Protein AF-A0A8R1TVA7-F1 (afdb_monomer_lite)

pLDDT: mean 76.96, std 26.95, range [26.98, 98.69]

Secondary structure (DSSP, 8-state):
--HHHHHHHHHHHHHHHHHHHHHHHHHHHHHHHHHHHHHHHHHHHHHHHHHHHHHHHHHHHHHHHHHHHHHHHHHHHHHHHHHHHHHHHHHHHHHHHHHHHHHHHHHHHHHHHHHHHHHHHHHHHHHHHHHHHHHHHHHHHHHHHHHHHHHHHHHHHHHHHHHHHHHHHHHHHHHHHHHHHHHHHHHHHHHHHHHHTTS---------------------------------------------------------------TTSSHHHHTTS-HHHHHHHHHHHHHHHHHHHHHHHHHHHH-GGGGTTTTTT-------

Radius of gyration: 76.51 Å; chains: 1; bounding box: 199×84×205 Å

Foldseek 3Di:
DPPVVVVVVVVVVVVVVVVVVVVVVVVVVVVVVVVVVVVVVVVVVVVVVVVVVVVVVVVVVVVVVVVVVVVVVVVVVVVVVVVVVVVVVVVVVVVVVVVVVVVVVVVVVVVVVVVVVVVVVVVVVVVVVVVVVVVVVVVVVVVVVVVVVVVVVVVVVVVVVVVVVVVVVVVVVVVVVVVVVVVVVVVVVVVVCVVVVVPDDDDDDDDDDDDDDDDDDDDDDPPDDDPPDDDDDDDDDDDDDDDDDDDDDDDDDDDDDDDDDDPPCPVVVLVVDDPVVNVVVVVVVVVVVVVVVVVVVVVCVVCVPVVPVPPPPPDDPDDD

Sequence (320 aa):
MDWEMLVEQYRAEAERYKQETNEAKNELKDFVTFSQQIENELDKELNAANLTLSKREKEIAILTQERDRYKEEAQRFRAEQYSRDMKLNDELQELRVEKENLMNTVHRLEQKNDDLERELIRYLSGILVSVLFFRITCETLKDTEKRLNEELELRALLTTELDNKEDLKVRCQRLEDEVRDLKLDGMVKDTKLSNCLISNQSNGVSIIQDKRSSGSLIQMKSGRQNNGTLQPAKSVRNGLTSYENDVCAQDVNKKRLFTDANSKAIGSRVSALPPSLASSVSPVIVNLLETIQALEEKLLLIHPERRTNVENGFGTASRH

Structure (mmCIF, N/CA/C/O backbone):
data_AF-A0A8R1TVA7-F1
#
_entry.id   AF-A0A8R1TVA7-F1
#
loop_
_atom_site.group_PDB
_atom_site.id
_atom_site.type_symbol
_atom_site.label_atom_id
_atom_site.label_alt_id
_atom_site.label_comp_id
_atom_site.label_asym_id
_atom_site.label_entity_id
_atom_site.label_seq_id
_atom_site.pdbx_PDB_ins_code
_atom_site.Cartn_x
_atom_site.Cartn_y
_atom_site.Cartn_z
_atom_site.occupancy
_atom_site.B_iso_or_equiv
_atom_site.auth_seq_id
_atom_site.auth_comp_id
_atom_site.auth_asym_id
_atom_site.auth_atom_id
_atom_site.pdbx_PDB_model_num
ATOM 1 N N . MET A 1 1 ? 94.666 51.811 -83.994 1.00 55.69 1 MET A N 1
ATOM 2 C CA . MET A 1 1 ? 94.367 51.821 -82.549 1.00 55.69 1 MET A CA 1
ATOM 3 C C . MET A 1 1 ? 92.897 51.473 -82.381 1.00 55.69 1 MET A C 1
ATOM 5 O O . MET A 1 1 ? 92.133 51.758 -83.293 1.00 55.69 1 MET A O 1
ATOM 9 N N . ASP A 1 2 ? 92.569 50.814 -81.274 1.00 67.88 2 ASP A N 1
ATOM 10 C CA . ASP A 1 2 ? 91.236 50.445 -80.759 1.00 67.88 2 ASP A CA 1
ATOM 11 C C . ASP A 1 2 ? 90.529 49.154 -81.181 1.00 67.88 2 ASP A C 1
ATOM 13 O O . ASP A 1 2 ? 89.622 48.746 -80.462 1.00 67.88 2 ASP A O 1
ATOM 17 N N . TRP A 1 3 ? 90.958 48.409 -82.205 1.00 84.81 3 TRP A N 1
ATOM 18 C CA . TRP A 1 3 ? 90.297 47.119 -82.486 1.00 84.81 3 TRP A CA 1
ATOM 19 C C . TRP A 1 3 ? 90.518 46.067 -81.386 1.00 84.81 3 TRP A C 1
ATOM 21 O O . TRP A 1 3 ? 89.569 45.392 -81.004 1.00 84.81 3 TRP A O 1
ATOM 31 N N . GLU A 1 4 ? 91.731 45.944 -80.838 1.00 87.06 4 GLU A N 1
ATOM 32 C CA . GLU A 1 4 ? 92.029 44.965 -79.774 1.00 87.06 4 GLU A CA 1
ATOM 33 C C . GLU A 1 4 ? 91.312 45.295 -78.456 1.00 87.06 4 GLU A C 1
ATOM 35 O O . GLU A 1 4 ? 90.710 44.409 -77.854 1.00 87.06 4 GLU A O 1
ATOM 40 N N . MET A 1 5 ? 91.301 46.573 -78.051 1.00 89.38 5 MET A N 1
ATOM 41 C CA . MET A 1 5 ? 90.547 47.050 -76.882 1.00 89.38 5 MET A CA 1
ATOM 42 C C . MET A 1 5 ? 89.042 46.799 -77.040 1.00 89.38 5 MET A C 1
ATOM 44 O O . MET A 1 5 ? 88.404 46.314 -76.109 1.00 89.38 5 MET A O 1
ATOM 48 N N . LEU A 1 6 ? 88.480 47.075 -78.223 1.00 91.62 6 LEU A N 1
ATOM 49 C CA . LEU A 1 6 ? 87.064 46.842 -78.508 1.00 91.62 6 LEU A CA 1
ATOM 50 C C . LEU A 1 6 ? 86.712 45.345 -78.467 1.00 91.62 6 LEU A C 1
ATOM 52 O O . LEU A 1 6 ? 85.690 44.973 -77.897 1.00 91.62 6 LEU A O 1
ATOM 56 N N . VAL A 1 7 ? 87.562 44.477 -79.031 1.00 92.19 7 VAL A N 1
ATOM 57 C CA . VAL A 1 7 ? 87.375 43.015 -78.983 1.00 92.19 7 VAL A CA 1
ATOM 58 C C . VAL A 1 7 ? 87.418 42.500 -77.548 1.00 92.19 7 VAL A C 1
ATOM 60 O O . VAL A 1 7 ? 86.553 41.709 -77.170 1.00 92.19 7 VAL A O 1
ATOM 63 N N . GLU A 1 8 ? 88.383 42.945 -76.742 1.00 92.19 8 GLU A N 1
ATOM 64 C CA . GLU A 1 8 ? 88.490 42.496 -75.353 1.00 92.19 8 GLU A CA 1
ATOM 65 C C . GLU A 1 8 ? 87.331 43.031 -74.498 1.00 92.19 8 GLU A C 1
ATOM 67 O O . GLU A 1 8 ? 86.775 42.281 -73.700 1.00 92.19 8 GLU A O 1
ATOM 72 N N . GLN A 1 9 ? 86.874 44.270 -74.728 1.00 91.75 9 GLN A N 1
ATOM 73 C CA . GLN A 1 9 ? 85.671 44.808 -74.084 1.00 91.75 9 GLN A CA 1
ATOM 74 C C . GLN A 1 9 ? 84.420 43.997 -74.451 1.00 91.75 9 GLN A C 1
ATOM 76 O O . GLN A 1 9 ? 83.658 43.624 -73.561 1.00 91.75 9 GLN A O 1
ATOM 81 N N . TYR A 1 10 ? 84.209 43.678 -75.733 1.00 93.88 10 TYR A N 1
ATOM 82 C CA . TYR A 1 10 ? 83.080 42.838 -76.151 1.00 93.88 10 TYR A CA 1
ATOM 83 C C . TYR A 1 10 ? 83.163 41.423 -75.577 1.00 93.88 10 TYR A C 1
ATOM 85 O O . TYR A 1 10 ? 82.135 40.855 -75.211 1.00 93.88 10 TYR A O 1
ATOM 93 N N . ARG A 1 11 ? 84.367 40.850 -75.475 1.00 95.00 11 ARG A N 1
ATOM 94 C CA . ARG A 1 11 ? 84.575 39.543 -74.847 1.00 95.00 11 ARG A CA 1
ATOM 95 C C . ARG A 1 11 ? 84.249 39.588 -73.356 1.00 95.00 11 ARG A C 1
ATOM 97 O O . ARG A 1 11 ? 83.519 38.723 -72.886 1.00 95.00 11 ARG A O 1
ATOM 104 N N . ALA A 1 12 ? 84.752 40.587 -72.632 1.00 94.69 12 ALA A N 1
ATOM 105 C CA . ALA A 1 12 ? 84.470 40.767 -71.212 1.00 94.69 12 ALA A CA 1
ATOM 106 C C . ALA A 1 12 ? 82.969 40.972 -70.958 1.00 94.69 12 ALA A C 1
ATOM 108 O O . ALA A 1 12 ? 82.412 40.363 -70.050 1.00 94.69 12 ALA A O 1
ATOM 109 N N . GLU A 1 13 ? 82.298 41.765 -71.795 1.00 95.81 13 GLU A N 1
ATOM 110 C CA . GLU A 1 13 ? 80.853 41.988 -71.719 1.00 95.81 13 GLU A CA 1
ATOM 111 C C . GLU A 1 13 ? 80.061 40.697 -72.002 1.00 95.81 13 GLU A C 1
ATOM 113 O O . GLU A 1 13 ? 79.129 40.368 -71.269 1.00 95.81 13 GLU A O 1
ATOM 118 N N . ALA A 1 14 ? 80.449 39.923 -73.022 1.00 96.56 14 ALA A N 1
ATOM 119 C CA . ALA A 1 14 ? 79.827 38.634 -73.326 1.00 96.56 14 ALA A CA 1
ATOM 120 C C . ALA A 1 14 ? 80.014 37.619 -72.188 1.00 96.56 14 ALA A C 1
ATOM 122 O O . ALA A 1 14 ? 79.071 36.905 -71.837 1.00 96.56 14 ALA A O 1
ATOM 123 N N . GLU A 1 15 ? 81.204 37.573 -71.584 1.00 96.69 15 GLU A N 1
ATOM 124 C CA . GLU A 1 15 ? 81.471 36.692 -70.448 1.00 96.69 15 GLU A CA 1
ATOM 125 C C . GLU A 1 15 ? 80.709 37.156 -69.198 1.00 96.69 15 GLU A C 1
ATOM 127 O O . GLU A 1 15 ? 80.153 36.311 -68.499 1.00 96.69 15 GLU A O 1
ATOM 132 N N . ARG A 1 16 ? 80.565 38.475 -68.973 1.00 96.69 16 ARG A N 1
ATOM 133 C CA . ARG A 1 16 ? 79.703 39.026 -67.913 1.00 96.69 16 ARG A CA 1
ATOM 134 C C . ARG A 1 16 ? 78.251 38.598 -68.107 1.00 96.69 16 ARG A C 1
ATOM 136 O O . ARG A 1 16 ? 77.668 38.051 -67.180 1.00 96.69 16 ARG A O 1
ATOM 143 N N . TYR A 1 17 ? 77.675 38.781 -69.298 1.00 97.12 17 TYR A N 1
ATOM 144 C CA . TYR A 1 17 ? 76.293 38.361 -69.570 1.00 97.12 17 TYR A CA 1
ATOM 145 C C . TYR A 1 17 ? 76.103 36.854 -69.424 1.00 97.12 17 TYR A C 1
ATOM 147 O O . TYR A 1 17 ? 75.071 36.404 -68.931 1.00 97.12 17 TYR A O 1
ATOM 155 N N . LYS A 1 18 ? 77.086 36.053 -69.836 1.00 97.38 18 LYS A N 1
ATOM 156 C CA . LYS A 1 18 ? 77.060 34.601 -69.648 1.00 97.38 18 LYS A CA 1
ATOM 157 C C . LYS A 1 18 ? 77.121 34.230 -68.168 1.00 97.38 18 LYS A C 1
ATOM 159 O O . LYS A 1 18 ? 76.402 33.324 -67.752 1.00 97.38 18 LYS A O 1
ATOM 164 N N . GLN A 1 19 ? 77.958 34.910 -67.387 1.00 97.31 19 GLN A N 1
ATOM 165 C CA . GLN A 1 19 ? 78.039 34.717 -65.946 1.00 97.31 19 GLN A CA 1
ATOM 166 C C . GLN A 1 19 ? 76.720 35.100 -65.268 1.00 97.31 19 GLN A C 1
ATOM 168 O O . GLN A 1 19 ? 76.150 34.259 -64.586 1.00 97.31 19 GLN A O 1
ATOM 173 N N . GLU A 1 20 ? 76.181 36.284 -65.545 1.00 97.25 20 GLU A N 1
ATOM 174 C CA . GLU A 1 20 ? 74.895 36.756 -65.014 1.00 97.25 20 GLU A CA 1
ATOM 175 C C . GLU A 1 20 ? 73.739 35.823 -65.415 1.00 97.25 20 GLU A C 1
ATOM 177 O O . GLU A 1 20 ? 72.899 35.463 -64.596 1.00 97.25 20 GLU A O 1
ATOM 182 N N . THR A 1 21 ? 73.740 35.322 -66.656 1.00 97.50 21 THR A N 1
ATOM 183 C CA . THR A 1 21 ? 72.767 34.315 -67.116 1.00 97.50 21 THR A CA 1
ATOM 184 C C . THR A 1 21 ? 72.908 32.998 -66.348 1.00 97.50 21 THR A C 1
ATOM 186 O O . THR A 1 21 ? 71.906 32.358 -66.025 1.00 97.50 21 THR A O 1
ATOM 189 N N . ASN A 1 22 ? 74.137 32.561 -66.061 1.00 97.75 22 ASN A N 1
ATOM 190 C CA . ASN A 1 22 ? 74.384 31.348 -65.282 1.00 97.75 22 ASN A CA 1
ATOM 191 C C . ASN A 1 22 ? 73.986 31.523 -63.812 1.00 97.75 22 ASN A C 1
ATOM 193 O O . ASN A 1 22 ? 73.398 30.607 -63.243 1.00 97.75 22 ASN A O 1
ATOM 197 N N . GLU A 1 23 ? 74.276 32.677 -63.215 1.00 97.62 23 GLU A N 1
ATOM 198 C CA . GLU A 1 23 ? 73.873 33.040 -61.855 1.00 97.62 23 GLU A CA 1
ATOM 199 C C . GLU A 1 23 ? 72.345 33.066 -61.746 1.00 97.62 23 GLU A C 1
ATOM 201 O O . GLU A 1 23 ? 71.788 32.299 -60.964 1.00 97.62 23 GLU A O 1
ATOM 206 N N . ALA A 1 24 ? 71.654 33.787 -62.635 1.00 97.31 24 ALA A N 1
ATOM 207 C CA . ALA A 1 24 ? 70.192 33.814 -62.690 1.00 97.31 24 ALA A CA 1
ATOM 208 C C . ALA A 1 24 ? 69.577 32.416 -62.900 1.00 97.31 24 ALA A C 1
ATOM 210 O O . ALA A 1 24 ? 68.547 32.080 -62.314 1.00 97.31 24 ALA A O 1
ATOM 211 N N . LYS A 1 25 ? 70.210 31.560 -63.715 1.00 97.94 25 LYS A N 1
ATOM 212 C CA . LYS A 1 25 ? 69.769 30.170 -63.913 1.00 97.94 25 LYS A CA 1
ATOM 213 C C . LYS A 1 25 ? 69.935 29.323 -62.649 1.00 97.94 25 LYS A C 1
ATOM 215 O O . LYS A 1 25 ? 69.083 28.475 -62.380 1.00 97.94 25 LYS A O 1
ATOM 220 N N . ASN A 1 26 ? 71.025 29.511 -61.909 1.00 97.88 26 ASN A N 1
ATOM 221 C CA . ASN A 1 26 ? 71.265 28.801 -60.656 1.00 97.88 26 ASN A CA 1
ATOM 222 C C . ASN A 1 26 ? 70.292 29.267 -59.571 1.00 97.88 26 ASN A C 1
ATOM 224 O O . ASN A 1 26 ? 69.645 28.424 -58.961 1.00 97.88 26 ASN A O 1
ATOM 228 N N . GLU A 1 27 ? 70.098 30.577 -59.417 1.00 97.81 27 GLU A N 1
ATOM 229 C CA . GLU A 1 27 ? 69.106 31.137 -58.496 1.00 97.81 27 GLU A CA 1
ATOM 230 C C . GLU A 1 27 ? 67.700 30.623 -58.814 1.00 97.81 27 GLU A C 1
ATOM 232 O O . GLU A 1 27 ? 67.004 30.145 -57.923 1.00 97.81 27 GLU A O 1
ATOM 237 N N . LEU A 1 28 ? 67.292 30.625 -60.090 1.00 98.19 28 LEU A N 1
ATOM 238 C CA . LEU A 1 28 ? 66.005 30.061 -60.503 1.00 98.19 28 LEU A CA 1
ATOM 239 C C . LEU A 1 28 ? 65.885 28.581 -60.124 1.00 98.19 28 LEU A C 1
ATOM 241 O O . LEU A 1 28 ? 64.831 28.147 -59.663 1.00 98.19 28 LEU A O 1
ATOM 245 N N . LYS A 1 29 ? 66.947 27.795 -60.320 1.00 98.19 29 LYS A N 1
ATOM 246 C CA . LYS A 1 29 ? 66.953 26.382 -59.934 1.00 98.19 29 LYS A CA 1
ATOM 247 C C . LYS A 1 29 ? 66.776 26.233 -58.423 1.00 98.19 29 LYS A C 1
ATOM 249 O O . LYS A 1 29 ? 65.961 25.412 -58.005 1.00 98.19 29 LYS A O 1
ATOM 254 N N . ASP A 1 30 ? 67.481 27.032 -57.631 1.00 98.12 30 ASP A N 1
ATOM 255 C CA . ASP A 1 30 ? 67.378 27.014 -56.175 1.00 98.12 30 ASP A CA 1
ATOM 256 C C . ASP A 1 30 ? 65.965 27.419 -55.726 1.00 98.12 30 ASP A C 1
ATOM 258 O O . ASP A 1 30 ? 65.343 26.682 -54.958 1.00 98.12 30 ASP A O 1
ATOM 262 N N . PHE A 1 31 ? 65.392 28.487 -56.296 1.00 98.19 31 PHE A N 1
ATOM 263 C CA . PHE A 1 31 ? 64.004 28.898 -56.053 1.00 98.19 31 PHE A CA 1
ATOM 264 C C . PHE A 1 31 ? 62.996 27.797 -56.390 1.00 98.19 31 PHE A C 1
ATOM 266 O O . PHE A 1 31 ? 62.092 27.541 -55.597 1.00 98.19 31 PHE A O 1
ATOM 273 N N . VAL A 1 32 ? 63.155 27.108 -57.524 1.00 98.38 32 VAL A N 1
ATOM 274 C CA . VAL A 1 32 ? 62.286 25.979 -57.895 1.00 98.38 32 VAL A CA 1
ATOM 275 C C . VAL A 1 32 ? 62.418 24.843 -56.880 1.00 98.38 32 VAL A C 1
ATOM 277 O O . VAL A 1 32 ? 61.409 24.313 -56.421 1.00 98.38 32 VAL A O 1
ATOM 280 N N . THR A 1 33 ? 63.642 24.479 -56.482 1.00 98.06 33 THR A N 1
ATOM 281 C CA . THR A 1 33 ? 63.840 23.416 -55.483 1.00 98.06 33 THR A CA 1
ATOM 282 C C . THR A 1 33 ? 63.283 23.776 -54.111 1.00 98.06 33 THR A C 1
ATOM 284 O O . THR A 1 33 ? 62.686 22.921 -53.461 1.00 98.06 33 THR A O 1
ATOM 287 N N . PHE A 1 34 ? 63.428 25.029 -53.687 1.00 97.94 34 PHE A N 1
ATOM 288 C CA . PHE A 1 34 ? 62.891 25.514 -52.425 1.00 97.94 34 PHE A CA 1
ATOM 289 C C . PHE A 1 34 ? 61.358 25.580 -52.449 1.00 97.94 34 PHE A C 1
ATOM 291 O O . PHE A 1 34 ? 60.720 25.121 -51.505 1.00 97.94 34 PHE A O 1
ATOM 298 N N . SER A 1 35 ? 60.758 26.046 -53.553 1.00 98.31 35 SER A N 1
ATOM 299 C CA . SER A 1 35 ? 59.298 26.012 -53.753 1.00 98.31 35 SER A CA 1
ATOM 300 C C . SER A 1 35 ? 58.772 24.585 -53.642 1.00 98.31 35 SER A C 1
ATOM 302 O O . SER A 1 35 ? 57.865 24.323 -52.860 1.00 98.31 35 SER A O 1
ATOM 304 N N . GLN A 1 36 ? 59.414 23.635 -54.330 1.00 98.25 36 GLN A N 1
ATOM 305 C CA . GLN A 1 36 ? 59.038 22.223 -54.269 1.00 98.25 36 GLN A CA 1
ATOM 306 C C . GLN A 1 36 ? 59.165 21.646 -52.849 1.00 98.25 36 GLN A C 1
ATOM 308 O O . GLN A 1 36 ? 58.359 20.807 -52.450 1.00 98.25 36 GLN A O 1
ATOM 313 N N . GLN A 1 37 ? 60.180 22.052 -52.077 1.00 98.38 37 GLN A N 1
ATOM 314 C CA . GLN A 1 37 ? 60.333 21.630 -50.680 1.00 98.38 37 GLN A CA 1
ATOM 315 C C . GLN A 1 37 ? 59.189 22.154 -49.809 1.00 98.38 37 GLN A C 1
ATOM 317 O O . GLN A 1 37 ? 58.577 21.353 -49.104 1.00 98.38 37 GLN A O 1
ATOM 322 N N . ILE A 1 38 ? 58.859 23.444 -49.913 1.00 98.19 38 ILE A N 1
ATOM 323 C CA . ILE A 1 38 ? 57.740 24.047 -49.177 1.00 98.19 38 ILE A CA 1
ATOM 324 C C . ILE A 1 38 ? 56.415 23.398 -49.574 1.00 98.19 38 ILE A C 1
ATOM 326 O O . ILE A 1 38 ? 55.630 23.046 -48.703 1.00 98.19 38 ILE A O 1
ATOM 330 N N . GLU A 1 39 ? 56.161 23.195 -50.867 1.00 98.25 39 GLU A N 1
ATOM 331 C CA . GLU A 1 39 ? 54.954 22.511 -51.350 1.00 98.25 39 GLU A CA 1
ATOM 332 C C . GLU A 1 39 ? 54.832 21.111 -50.740 1.00 98.25 39 GLU A C 1
ATOM 334 O O . GLU A 1 39 ? 53.795 20.763 -50.183 1.00 98.25 39 GLU A O 1
ATOM 339 N N . ASN A 1 40 ? 55.923 20.340 -50.742 1.00 98.25 40 ASN A N 1
ATOM 340 C CA . ASN A 1 40 ? 55.948 19.014 -50.128 1.00 98.25 40 ASN A CA 1
ATOM 341 C C . ASN A 1 40 ? 55.722 19.058 -48.605 1.00 98.25 40 ASN A C 1
ATOM 343 O O . ASN A 1 40 ? 55.174 18.109 -48.039 1.00 98.25 40 ASN A O 1
ATOM 347 N N . GLU A 1 41 ? 56.196 20.096 -47.915 1.00 98.31 41 GLU A N 1
ATOM 348 C CA . GLU A 1 41 ? 55.963 20.301 -46.481 1.00 98.31 41 GLU A CA 1
ATOM 349 C C . GLU A 1 41 ? 54.503 20.663 -46.202 1.00 98.31 41 GLU A C 1
ATOM 351 O O . GLU A 1 41 ? 53.864 20.005 -45.379 1.00 98.31 41 GLU A O 1
ATOM 356 N N . LEU A 1 42 ? 53.942 21.610 -46.956 1.00 98.44 42 LEU A N 1
ATOM 357 C CA . LEU A 1 42 ? 52.535 21.995 -46.872 1.00 98.44 42 LEU A CA 1
ATOM 358 C C . LEU A 1 42 ? 51.606 20.814 -47.180 1.00 98.44 42 LEU A C 1
ATOM 360 O O . LEU A 1 42 ? 50.634 20.599 -46.458 1.00 98.44 42 LEU A O 1
ATOM 364 N N . ASP A 1 43 ? 51.925 19.992 -48.181 1.00 98.38 43 ASP A N 1
ATOM 365 C CA . ASP A 1 43 ? 51.164 18.780 -48.494 1.00 98.38 43 ASP A CA 1
ATOM 366 C C . ASP A 1 43 ? 51.217 17.758 -47.352 1.00 98.38 43 ASP A C 1
ATOM 368 O O . ASP A 1 43 ? 50.213 17.112 -47.035 1.00 98.38 43 ASP A O 1
ATOM 372 N N . LYS A 1 44 ? 52.371 17.593 -46.692 1.00 98.31 44 LYS A N 1
ATOM 373 C CA . LYS A 1 44 ? 52.484 16.718 -45.512 1.00 98.31 44 LYS A CA 1
ATOM 374 C C . LYS A 1 44 ? 51.638 17.239 -44.356 1.00 98.31 44 LYS A C 1
ATOM 376 O O . LYS A 1 44 ? 50.931 16.447 -43.730 1.00 98.31 44 LYS A O 1
ATOM 381 N N . GLU A 1 45 ? 51.691 18.539 -44.082 1.00 98.38 45 GLU A N 1
ATOM 382 C CA . GLU A 1 45 ? 50.897 19.177 -43.029 1.00 98.38 45 GLU A CA 1
ATOM 383 C C . GLU A 1 45 ? 49.397 19.068 -43.312 1.00 98.38 45 GLU A C 1
ATOM 385 O O . GLU A 1 45 ? 48.636 18.649 -42.437 1.00 98.38 45 GLU A O 1
ATOM 390 N N . LEU A 1 46 ? 48.973 19.340 -44.548 1.00 98.44 46 LEU A N 1
ATOM 391 C CA . LEU A 1 46 ? 47.584 19.210 -44.980 1.00 98.44 46 LEU A CA 1
ATOM 392 C C . LEU A 1 46 ? 47.085 17.768 -44.837 1.00 98.44 46 LEU A C 1
ATOM 394 O O . LEU A 1 46 ? 46.007 17.528 -44.291 1.00 98.44 46 LEU A O 1
ATOM 398 N N . ASN A 1 47 ? 47.878 16.785 -45.268 1.00 98.50 47 ASN A N 1
ATOM 399 C CA . ASN A 1 47 ? 47.534 15.371 -45.123 1.00 98.50 47 ASN A CA 1
ATOM 400 C C . ASN A 1 47 ? 47.454 14.940 -43.650 1.00 98.50 47 ASN A C 1
ATOM 402 O O . ASN A 1 47 ? 46.533 14.212 -43.266 1.00 98.50 47 ASN A O 1
ATOM 406 N N . ALA A 1 48 ? 48.376 15.408 -42.805 1.00 98.12 48 ALA A N 1
ATOM 407 C CA . ALA A 1 48 ? 48.351 15.142 -41.369 1.00 98.12 48 ALA A CA 1
ATOM 408 C C . ALA A 1 48 ? 47.123 15.773 -40.687 1.00 98.12 48 ALA A C 1
ATOM 410 O O . ALA A 1 48 ? 46.478 15.129 -39.847 1.00 98.12 48 ALA A O 1
ATOM 411 N N . ALA A 1 49 ? 46.759 16.998 -41.078 1.00 98.19 49 ALA A N 1
ATOM 412 C CA . ALA A 1 49 ? 45.564 17.688 -40.608 1.00 98.19 49 ALA A CA 1
ATOM 413 C C . ALA A 1 49 ? 44.285 16.954 -41.041 1.00 98.19 49 ALA A C 1
ATOM 415 O O . ALA A 1 49 ? 43.447 16.657 -40.191 1.00 98.19 49 ALA A O 1
ATOM 416 N N . ASN A 1 50 ? 44.173 16.558 -42.313 1.00 98.44 50 ASN A N 1
ATOM 417 C CA . ASN A 1 50 ? 43.035 15.793 -42.841 1.00 98.44 50 ASN A CA 1
ATOM 418 C C . ASN A 1 50 ? 42.873 14.435 -42.148 1.00 98.44 50 ASN A C 1
ATOM 420 O O . ASN A 1 50 ? 41.763 14.042 -41.783 1.00 98.44 50 ASN A O 1
ATOM 424 N N . LEU A 1 51 ? 43.977 13.721 -41.904 1.00 98.44 51 LEU A N 1
ATOM 425 C CA . LEU A 1 51 ? 43.945 12.459 -41.166 1.00 98.44 51 LEU A CA 1
ATOM 426 C C . LEU A 1 51 ? 43.463 12.665 -39.723 1.00 98.44 51 LEU A C 1
ATOM 428 O O . LEU A 1 51 ? 42.692 11.856 -39.204 1.00 98.44 51 LEU A O 1
ATOM 432 N N . THR A 1 52 ? 43.918 13.734 -39.069 1.00 98.44 52 THR A N 1
ATOM 433 C CA . THR A 1 52 ? 43.495 14.082 -37.706 1.00 98.44 52 THR A CA 1
ATOM 434 C C . THR A 1 52 ? 42.019 14.462 -37.669 1.00 98.44 52 THR A C 1
ATOM 436 O O . THR A 1 52 ? 41.289 13.951 -36.823 1.00 98.44 52 THR A O 1
ATOM 439 N N . LEU A 1 53 ? 41.563 15.282 -38.616 1.00 98.38 53 LEU A N 1
ATOM 440 C CA . LEU A 1 53 ? 40.165 15.675 -38.767 1.00 98.38 53 LEU A CA 1
ATOM 441 C C . LEU A 1 53 ? 39.276 14.439 -38.956 1.00 98.38 53 LEU A C 1
ATOM 443 O O . LEU A 1 53 ? 38.353 14.236 -38.172 1.00 98.38 53 LEU A O 1
ATOM 447 N N . SER A 1 54 ? 39.632 13.536 -39.875 1.00 98.50 54 SER A N 1
ATOM 448 C CA . SER A 1 54 ? 38.886 12.289 -40.100 1.00 98.50 54 SER A CA 1
ATOM 449 C C . SER A 1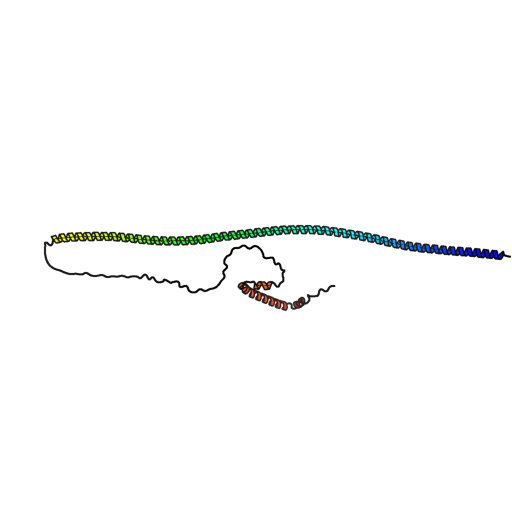 54 ? 38.817 11.396 -38.851 1.00 98.50 54 SER A C 1
ATOM 451 O O . SER A 1 54 ? 37.791 10.766 -38.582 1.00 98.50 54 SER A O 1
ATOM 453 N N . LYS A 1 55 ? 39.890 11.332 -38.047 1.00 98.56 55 LYS A N 1
ATOM 454 C CA . LYS A 1 55 ? 39.874 10.612 -36.760 1.00 98.56 55 LYS A CA 1
ATOM 455 C C . LYS A 1 55 ? 38.893 11.248 -35.772 1.00 98.56 55 LYS A C 1
ATOM 457 O O . LYS A 1 55 ? 38.128 10.520 -35.143 1.00 98.56 55 LYS A O 1
ATOM 462 N N . ARG A 1 56 ? 38.893 12.580 -35.655 1.00 98.38 56 ARG A N 1
ATOM 463 C CA . ARG A 1 56 ? 37.986 13.315 -34.758 1.00 98.38 56 ARG A CA 1
ATOM 464 C C . ARG A 1 56 ? 36.529 13.211 -35.191 1.00 98.38 56 ARG A C 1
ATOM 466 O O . ARG A 1 56 ? 35.673 13.027 -34.338 1.00 98.38 56 ARG A O 1
ATOM 473 N N . GLU A 1 57 ? 36.240 13.244 -36.486 1.00 98.69 57 GLU A N 1
ATOM 474 C CA . GLU A 1 57 ? 34.881 13.030 -37.001 1.00 98.69 57 GLU A CA 1
ATOM 475 C C . GLU A 1 57 ? 34.336 11.647 -36.627 1.00 98.69 57 GLU A C 1
ATOM 477 O O . GLU A 1 57 ? 33.197 11.532 -36.175 1.00 98.69 57 GLU A O 1
ATOM 482 N N . LYS A 1 58 ? 35.160 10.596 -36.746 1.00 98.62 58 LYS A N 1
ATOM 483 C CA . LYS A 1 58 ? 34.784 9.238 -36.317 1.00 98.62 58 LYS A CA 1
ATOM 484 C C . LYS A 1 58 ? 34.534 9.162 -34.813 1.00 98.62 58 LYS A C 1
ATOM 486 O O . LYS A 1 58 ? 33.555 8.555 -34.393 1.00 98.62 58 LYS A O 1
ATOM 491 N N . GLU A 1 59 ? 35.395 9.785 -34.012 1.00 98.62 59 GLU A N 1
ATOM 492 C CA . GLU A 1 59 ? 35.235 9.862 -32.556 1.00 98.62 59 GLU A CA 1
ATOM 493 C C . GLU A 1 59 ? 33.933 10.585 -32.174 1.00 98.62 59 GLU A C 1
ATOM 495 O O . GLU A 1 59 ? 33.149 10.065 -31.385 1.00 98.62 59 GLU A O 1
ATOM 500 N N . ILE A 1 60 ? 33.644 11.731 -32.799 1.00 98.56 60 ILE A N 1
ATOM 501 C CA . ILE A 1 60 ? 32.394 12.479 -32.600 1.00 98.56 60 ILE A CA 1
ATOM 502 C C . ILE A 1 60 ? 31.179 11.628 -32.981 1.00 98.56 60 ILE A C 1
ATOM 504 O O . ILE A 1 60 ? 30.186 11.631 -32.251 1.00 98.56 60 ILE A O 1
ATOM 508 N N . ALA A 1 61 ? 31.239 10.887 -34.090 1.00 98.62 61 ALA A N 1
ATOM 509 C CA . ALA A 1 61 ? 30.147 10.014 -34.513 1.00 98.62 61 ALA A CA 1
ATOM 510 C C . ALA A 1 61 ? 29.865 8.906 -33.482 1.00 98.62 61 ALA A C 1
ATOM 512 O O . ALA A 1 61 ? 28.707 8.693 -33.119 1.00 98.62 61 ALA A O 1
ATOM 513 N N . ILE A 1 62 ? 30.913 8.259 -32.957 1.00 98.69 62 ILE A N 1
ATOM 514 C CA . ILE A 1 62 ? 30.797 7.235 -31.905 1.00 98.69 62 ILE A CA 1
ATOM 515 C C . ILE A 1 62 ? 30.208 7.844 -30.629 1.00 98.69 62 ILE A C 1
ATOM 517 O O . ILE A 1 62 ? 29.212 7.343 -30.113 1.00 98.69 62 ILE A O 1
ATOM 521 N N . LEU A 1 63 ? 30.761 8.964 -30.155 1.00 98.69 63 LEU A N 1
ATOM 522 C CA . LEU A 1 63 ? 30.280 9.635 -28.943 1.00 98.69 63 LEU A CA 1
ATOM 523 C C . LEU A 1 63 ? 28.827 10.107 -29.079 1.00 98.69 63 LEU A C 1
ATOM 525 O O . LEU A 1 63 ? 28.056 10.039 -28.123 1.00 98.69 63 LEU A O 1
ATOM 529 N N . THR A 1 64 ? 28.427 10.556 -30.270 1.00 98.69 64 THR A N 1
ATOM 530 C CA . THR A 1 64 ? 27.039 10.948 -30.552 1.00 98.69 64 THR A CA 1
ATOM 531 C C . THR A 1 64 ? 26.106 9.743 -30.450 1.00 98.69 64 THR A C 1
ATOM 533 O O . THR A 1 64 ? 25.084 9.825 -29.767 1.00 98.69 64 THR A O 1
ATOM 536 N N . GLN A 1 65 ? 26.488 8.611 -31.050 1.00 98.62 65 GLN A N 1
ATOM 537 C CA . GLN A 1 65 ? 25.733 7.362 -30.964 1.00 98.62 65 GLN A CA 1
ATOM 538 C C . GLN A 1 65 ? 25.619 6.860 -29.517 1.00 98.62 65 GLN A C 1
ATOM 540 O O . GLN A 1 65 ? 24.534 6.474 -29.083 1.00 98.62 65 GLN A O 1
ATOM 545 N N . GLU A 1 66 ? 26.710 6.888 -28.750 1.00 98.69 66 GLU A N 1
ATOM 546 C CA . GLU A 1 66 ? 26.705 6.497 -27.337 1.00 98.69 66 GLU A CA 1
ATOM 547 C C . GLU A 1 66 ? 25.805 7.407 -26.499 1.00 98.69 66 GLU A C 1
ATOM 549 O O . GLU A 1 66 ? 25.001 6.919 -25.702 1.00 98.69 66 GLU A O 1
ATOM 554 N N . ARG A 1 67 ? 25.883 8.727 -26.712 1.00 98.69 67 ARG A N 1
ATOM 555 C CA . ARG A 1 67 ? 25.004 9.706 -26.062 1.00 98.69 67 ARG A CA 1
ATOM 556 C C . ARG A 1 67 ? 23.541 9.404 -26.354 1.00 98.69 67 ARG A C 1
ATOM 558 O O . ARG A 1 67 ? 22.730 9.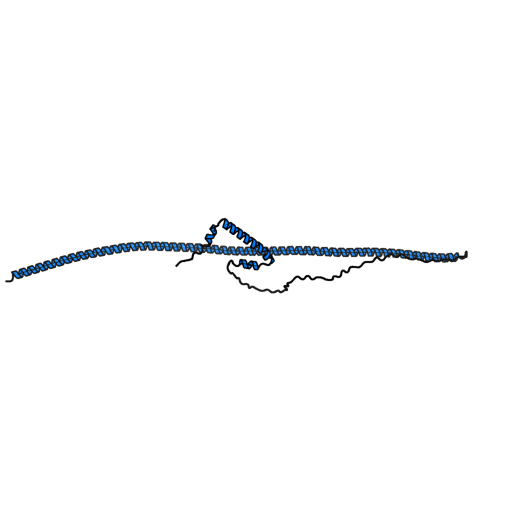432 -25.428 1.00 98.69 67 ARG A O 1
ATOM 565 N N . ASP A 1 68 ? 23.195 9.135 -27.610 1.00 98.69 68 ASP A N 1
ATOM 566 C CA . ASP A 1 68 ? 21.817 8.825 -27.999 1.00 98.69 68 ASP A CA 1
ATOM 567 C C . ASP A 1 68 ? 21.342 7.504 -27.385 1.00 98.69 68 ASP A C 1
ATOM 569 O O . ASP A 1 68 ? 20.263 7.470 -26.790 1.00 98.69 68 ASP A O 1
ATOM 573 N N . ARG A 1 69 ? 22.192 6.470 -27.366 1.00 98.50 69 ARG A N 1
ATOM 574 C CA . ARG A 1 69 ? 21.912 5.207 -26.668 1.00 98.50 69 ARG A CA 1
ATOM 575 C C . ARG A 1 69 ? 21.612 5.424 -25.181 1.00 98.50 69 ARG A C 1
ATOM 577 O O . ARG A 1 69 ? 20.583 4.962 -24.694 1.00 98.50 69 ARG A O 1
ATOM 584 N N . TYR A 1 70 ? 22.474 6.144 -24.458 1.00 98.62 70 TYR A N 1
ATOM 585 C CA . TYR A 1 70 ? 22.266 6.406 -23.027 1.00 98.62 70 TYR A CA 1
ATOM 586 C C . TYR A 1 70 ? 21.042 7.286 -22.765 1.00 98.62 70 TYR A C 1
ATOM 588 O O . TYR A 1 70 ? 20.349 7.113 -21.762 1.00 98.62 70 TYR A O 1
ATOM 596 N N . LYS A 1 71 ? 20.741 8.226 -23.666 1.00 98.56 71 LYS A N 1
ATOM 597 C CA . LYS A 1 71 ? 19.542 9.063 -23.575 1.00 98.56 71 LYS A CA 1
ATOM 598 C C . LYS A 1 71 ? 18.267 8.232 -23.727 1.00 98.56 71 LYS A C 1
ATOM 600 O O . LYS A 1 71 ? 17.334 8.431 -22.948 1.00 98.56 71 LYS A O 1
ATOM 605 N N . GLU A 1 72 ? 18.225 7.318 -24.694 1.00 98.50 72 GLU A N 1
ATOM 606 C CA . GLU A 1 72 ? 17.105 6.392 -24.891 1.00 98.50 72 GLU A CA 1
ATOM 607 C C . GLU A 1 72 ? 16.937 5.453 -23.695 1.00 98.50 72 GLU A C 1
ATOM 609 O O . GLU A 1 72 ? 15.829 5.298 -23.183 1.00 98.50 72 GLU A O 1
ATOM 614 N N . GLU A 1 73 ? 18.031 4.878 -23.201 1.00 98.62 73 GLU A N 1
ATOM 615 C CA . GLU A 1 73 ? 18.030 4.008 -22.025 1.00 98.62 73 GLU A CA 1
ATOM 616 C C . GLU A 1 73 ? 17.504 4.744 -20.781 1.00 98.62 73 GLU A C 1
ATOM 618 O O . GLU A 1 73 ? 16.586 4.267 -20.112 1.00 98.62 73 GLU A O 1
ATOM 623 N N . ALA A 1 74 ? 17.972 5.970 -20.528 1.00 98.56 74 ALA A N 1
ATOM 624 C CA . ALA A 1 74 ? 17.471 6.805 -19.437 1.00 98.56 74 ALA A CA 1
ATOM 625 C C . ALA A 1 74 ? 15.988 7.191 -19.601 1.00 98.56 74 ALA A C 1
ATOM 627 O O . ALA A 1 74 ? 15.275 7.387 -18.614 1.00 98.56 74 ALA A O 1
ATOM 628 N N . GLN A 1 75 ? 15.494 7.344 -20.832 1.00 98.56 75 GLN A N 1
ATOM 629 C CA . GLN A 1 75 ? 14.068 7.567 -21.088 1.00 98.56 75 GLN A CA 1
ATOM 630 C C . GLN A 1 75 ? 13.238 6.306 -20.828 1.00 98.56 75 GLN A C 1
ATOM 632 O O . GLN A 1 75 ? 12.204 6.410 -20.167 1.00 98.56 75 GLN A O 1
ATOM 637 N N . ARG A 1 76 ? 13.704 5.130 -21.269 1.00 98.56 76 ARG A N 1
ATOM 638 C CA . ARG A 1 76 ? 13.051 3.840 -20.992 1.00 98.56 76 ARG A CA 1
ATOM 639 C C . ARG A 1 76 ? 12.965 3.573 -19.496 1.00 98.56 76 ARG A C 1
ATOM 641 O O . ARG A 1 76 ? 11.864 3.371 -18.992 1.00 98.56 76 ARG A O 1
ATOM 648 N N . PHE A 1 77 ? 14.079 3.697 -18.772 1.00 98.69 77 PHE A N 1
ATOM 649 C CA . PHE A 1 77 ? 14.080 3.532 -17.319 1.00 98.69 77 PHE A CA 1
ATOM 650 C C . PHE A 1 77 ? 13.115 4.497 -16.635 1.00 98.69 77 PHE A C 1
ATOM 652 O O . PHE A 1 77 ? 12.346 4.070 -15.782 1.00 98.69 77 PHE A O 1
ATOM 659 N N . ARG A 1 78 ? 13.077 5.779 -17.025 1.00 98.62 78 ARG A N 1
ATOM 660 C CA . ARG A 1 78 ? 12.108 6.731 -16.453 1.00 98.62 78 ARG A CA 1
ATOM 661 C C . ARG A 1 78 ? 10.656 6.330 -16.707 1.00 98.62 78 ARG A C 1
ATOM 663 O O . ARG A 1 78 ? 9.846 6.445 -15.792 1.00 98.62 78 ARG A O 1
ATOM 670 N N . ALA A 1 79 ? 10.328 5.854 -17.906 1.00 98.62 79 ALA A N 1
ATOM 671 C CA . ALA A 1 79 ? 8.981 5.386 -18.221 1.00 98.62 79 ALA A CA 1
ATOM 672 C C . ALA A 1 79 ? 8.602 4.137 -17.405 1.00 98.62 79 ALA A C 1
ATOM 674 O O . ALA A 1 79 ? 7.496 4.057 -16.871 1.00 98.62 79 ALA A O 1
ATOM 675 N N . GLU A 1 80 ? 9.529 3.190 -17.249 1.00 98.69 80 GLU A N 1
ATOM 676 C CA . GLU A 1 80 ? 9.327 1.998 -16.422 1.00 98.69 80 GLU A CA 1
ATOM 677 C C . GLU A 1 80 ? 9.198 2.333 -14.933 1.00 98.69 80 GLU A C 1
ATOM 679 O O . GLU A 1 80 ? 8.323 1.781 -14.266 1.00 98.69 80 GLU A O 1
ATOM 684 N N . GLN A 1 81 ? 10.035 3.242 -14.414 1.00 98.56 81 GLN A N 1
ATOM 685 C CA . GLN A 1 81 ? 9.923 3.751 -13.045 1.00 98.56 81 GLN A CA 1
ATOM 686 C C . GLN A 1 81 ? 8.553 4.380 -12.826 1.00 98.56 81 GLN A C 1
ATOM 688 O O . GLN A 1 81 ? 7.849 3.963 -11.919 1.00 98.56 81 GLN A O 1
ATOM 693 N N . TYR A 1 82 ? 8.138 5.297 -13.703 1.00 98.62 82 TYR A N 1
ATOM 694 C CA . TYR A 1 82 ? 6.832 5.941 -13.605 1.00 98.62 82 TYR A CA 1
ATOM 695 C C . TYR A 1 82 ? 5.687 4.921 -13.639 1.00 98.62 82 TYR A C 1
ATOM 697 O O . TYR A 1 82 ? 4.769 4.998 -12.832 1.00 98.62 82 TYR A O 1
ATOM 705 N N . SER A 1 83 ? 5.752 3.918 -14.521 1.00 98.56 83 SER A N 1
ATOM 706 C CA . SER A 1 83 ? 4.749 2.847 -14.566 1.00 98.56 83 SER A CA 1
ATOM 707 C C . SER A 1 83 ? 4.705 2.028 -13.271 1.00 98.56 83 SER A C 1
ATOM 709 O O . SER A 1 83 ? 3.619 1.688 -12.804 1.00 98.56 83 SER A O 1
ATOM 711 N N . ARG A 1 84 ? 5.864 1.713 -12.679 1.00 98.62 84 ARG A N 1
ATOM 712 C CA . ARG A 1 84 ? 5.949 0.996 -11.399 1.00 98.62 84 ARG A CA 1
ATOM 713 C C . ARG A 1 84 ? 5.449 1.849 -10.233 1.00 98.62 84 ARG A C 1
ATOM 715 O O . ARG A 1 84 ? 4.697 1.336 -9.414 1.00 98.62 84 ARG A O 1
ATOM 722 N N . ASP A 1 85 ? 5.787 3.134 -10.207 1.00 98.62 85 ASP A N 1
ATOM 723 C CA . ASP A 1 85 ? 5.320 4.081 -9.193 1.00 98.62 85 ASP A CA 1
ATOM 724 C C . ASP A 1 85 ? 3.799 4.270 -9.263 1.00 98.62 85 ASP A C 1
ATOM 726 O O . ASP A 1 85 ? 3.142 4.302 -8.226 1.00 98.62 85 ASP A O 1
ATOM 730 N N . MET A 1 86 ? 3.221 4.332 -10.471 1.00 98.50 86 MET A N 1
ATOM 731 C CA . MET A 1 86 ? 1.766 4.380 -10.655 1.00 98.50 86 MET A CA 1
ATOM 732 C C . MET A 1 86 ? 1.089 3.120 -10.106 1.00 98.50 86 MET A C 1
ATOM 734 O O . MET A 1 86 ? 0.180 3.240 -9.293 1.00 98.50 86 MET A O 1
ATOM 738 N N . LYS A 1 87 ? 1.579 1.921 -10.458 1.00 98.56 87 LYS A N 1
ATOM 739 C CA . LYS A 1 87 ? 1.037 0.655 -9.926 1.00 98.56 87 LYS A CA 1
ATOM 740 C C . LYS A 1 87 ? 1.113 0.589 -8.402 1.00 98.56 87 LYS A C 1
ATOM 742 O O . LYS A 1 87 ? 0.133 0.247 -7.755 1.00 98.56 87 LYS A O 1
ATOM 747 N N . LEU A 1 88 ? 2.257 0.963 -7.828 1.00 98.56 88 LEU A N 1
ATOM 748 C CA . LEU A 1 88 ? 2.432 0.982 -6.378 1.00 98.56 88 LEU A CA 1
ATOM 749 C C . LEU A 1 88 ? 1.498 2.001 -5.709 1.00 98.56 88 LEU A C 1
ATOM 751 O O . LEU A 1 88 ? 0.972 1.744 -4.631 1.00 98.56 88 LEU A O 1
ATOM 755 N N . ASN A 1 89 ? 1.283 3.160 -6.331 1.00 98.50 89 ASN A N 1
ATOM 756 C CA . ASN A 1 89 ? 0.338 4.153 -5.834 1.00 98.50 89 ASN A CA 1
ATOM 757 C C . ASN A 1 89 ? -1.113 3.645 -5.882 1.00 98.50 89 ASN A C 1
ATOM 759 O O . ASN A 1 89 ? -1.860 3.892 -4.935 1.00 98.50 89 ASN A O 1
ATOM 763 N N . ASP A 1 90 ? -1.492 2.923 -6.936 1.00 98.56 90 ASP A N 1
ATOM 764 C CA . ASP A 1 90 ? -2.811 2.298 -7.056 1.00 98.56 90 ASP A CA 1
ATOM 765 C C . ASP A 1 90 ? -3.008 1.225 -5.969 1.00 98.56 90 ASP A C 1
ATOM 767 O O . ASP A 1 90 ? -3.979 1.294 -5.216 1.00 98.56 90 ASP A O 1
ATOM 771 N N . GLU A 1 91 ? -2.036 0.327 -5.773 1.00 98.56 91 GLU A N 1
ATOM 772 C CA . GLU A 1 91 ? -2.046 -0.674 -4.691 1.00 98.56 91 GLU A CA 1
ATOM 773 C C . GLU A 1 91 ? -2.125 -0.022 -3.297 1.00 98.56 91 GLU A C 1
ATOM 775 O O . GLU A 1 91 ? -2.892 -0.446 -2.430 1.00 98.56 91 GLU A O 1
ATOM 780 N N . LEU A 1 92 ? -1.369 1.059 -3.061 1.00 98.44 92 LEU A N 1
ATOM 781 C CA . LEU A 1 92 ? -1.448 1.825 -1.812 1.00 98.44 92 LEU A CA 1
ATOM 782 C C . LEU A 1 92 ? -2.836 2.435 -1.600 1.00 98.44 92 LEU A C 1
ATOM 784 O O . LEU A 1 92 ? -3.296 2.535 -0.459 1.00 98.44 92 LEU A O 1
ATOM 788 N N . GLN A 1 93 ? -3.494 2.877 -2.670 1.00 98.56 93 GLN A N 1
ATOM 789 C CA . GLN A 1 93 ? -4.840 3.424 -2.595 1.00 98.56 93 GLN A CA 1
ATOM 790 C C . GLN A 1 93 ? -5.873 2.328 -2.305 1.00 98.56 93 GLN A C 1
ATOM 792 O O . GLN A 1 93 ? -6.738 2.536 -1.452 1.00 98.56 93 GLN A O 1
ATOM 797 N N . GLU A 1 94 ? -5.751 1.158 -2.929 1.00 98.62 94 GLU A N 1
ATOM 798 C CA . GLU A 1 94 ? -6.581 -0.017 -2.643 1.00 98.62 94 GLU A CA 1
ATOM 799 C C . GLU A 1 94 ? -6.452 -0.452 -1.176 1.00 98.62 94 GLU A C 1
ATOM 801 O O . GLU A 1 94 ? -7.461 -0.580 -0.479 1.00 98.62 94 GLU A O 1
ATOM 806 N N . LEU A 1 95 ? -5.224 -0.555 -0.656 1.00 98.38 95 LEU A N 1
ATOM 807 C CA . LEU A 1 95 ? -4.972 -0.905 0.747 1.00 98.38 95 LEU A CA 1
ATOM 808 C C . LEU A 1 95 ? -5.547 0.122 1.733 1.00 98.38 95 LEU A C 1
ATOM 810 O O . LEU A 1 95 ? -6.000 -0.242 2.820 1.00 98.38 95 LEU A O 1
ATOM 814 N N . ARG A 1 96 ? -5.558 1.416 1.385 1.00 98.50 96 ARG A N 1
ATOM 815 C CA . ARG A 1 96 ? -6.214 2.448 2.211 1.00 98.50 96 ARG A CA 1
ATOM 816 C C . ARG A 1 96 ? -7.724 2.245 2.268 1.00 98.50 96 ARG A C 1
ATOM 818 O O . ARG A 1 96 ? -8.300 2.388 3.345 1.00 98.50 96 ARG A O 1
ATOM 825 N N . VAL A 1 97 ? -8.345 1.912 1.138 1.00 98.56 97 VAL A N 1
ATOM 826 C CA . VAL A 1 97 ? -9.784 1.622 1.067 1.00 98.56 97 VAL A CA 1
ATOM 827 C C . VAL A 1 97 ? -10.115 0.354 1.853 1.00 98.56 97 VAL A C 1
ATOM 829 O O . VAL A 1 97 ? -11.063 0.351 2.636 1.00 98.56 97 VAL A O 1
ATOM 832 N N . GLU A 1 98 ? -9.320 -0.707 1.716 1.00 98.56 98 GLU A N 1
ATOM 833 C CA . GLU A 1 98 ? -9.508 -1.941 2.483 1.00 98.56 98 GLU A CA 1
ATOM 834 C C . GLU A 1 98 ? -9.364 -1.702 3.990 1.00 98.56 98 GLU A C 1
ATOM 836 O O . GLU A 1 98 ? -10.214 -2.135 4.770 1.00 98.56 98 GLU A O 1
ATOM 841 N N . LYS A 1 99 ? -8.339 -0.951 4.408 1.00 98.56 99 LYS A N 1
ATOM 842 C CA . LYS A 1 99 ? -8.158 -0.558 5.808 1.00 98.56 99 LYS A CA 1
ATOM 843 C C . LYS A 1 99 ? -9.385 0.179 6.347 1.00 98.56 99 LYS A C 1
ATOM 845 O O . LYS A 1 99 ? -9.837 -0.134 7.445 1.00 98.56 99 LYS A O 1
ATOM 850 N N . GLU A 1 100 ? -9.916 1.140 5.596 1.00 98.56 100 GLU A N 1
ATOM 851 C CA . GLU A 1 100 ? -11.116 1.887 5.984 1.00 98.56 100 GLU A CA 1
ATOM 852 C C . GLU A 1 100 ? -12.333 0.958 6.112 1.00 98.56 100 GLU A C 1
ATOM 854 O O . GLU A 1 100 ? -13.063 1.008 7.101 1.00 98.56 100 GLU A O 1
ATOM 859 N N . ASN A 1 101 ? -12.519 0.034 5.167 1.00 98.62 101 ASN A N 1
ATOM 860 C CA . ASN A 1 101 ? -13.581 -0.968 5.243 1.00 98.62 101 ASN A CA 1
ATOM 861 C C . ASN A 1 101 ? -13.444 -1.842 6.496 1.00 98.62 101 ASN A C 1
ATOM 863 O O . ASN A 1 101 ? -14.423 -2.038 7.215 1.00 98.62 101 ASN A O 1
ATOM 867 N N . LEU A 1 102 ? -12.235 -2.326 6.796 1.00 98.56 102 LEU A N 1
ATOM 868 C CA . LEU A 1 102 ? -11.963 -3.119 7.993 1.00 98.56 102 LEU A CA 1
ATOM 869 C C . LEU A 1 102 ? -12.236 -2.322 9.271 1.00 98.56 102 LEU A C 1
ATOM 871 O O . LEU A 1 102 ? -12.921 -2.836 10.154 1.00 98.56 102 LEU A O 1
ATOM 875 N N . MET A 1 103 ? -11.796 -1.064 9.353 1.00 98.44 103 MET A N 1
ATOM 876 C CA . MET A 1 103 ? -12.105 -0.179 10.483 1.00 98.44 103 MET A CA 1
ATOM 877 C C . MET A 1 103 ? -13.617 -0.017 10.676 1.00 98.44 103 MET A C 1
ATOM 879 O O . MET A 1 103 ? -14.117 -0.186 11.787 1.00 98.44 103 MET A O 1
ATOM 883 N N . ASN A 1 104 ? -14.368 0.189 9.593 1.00 98.56 104 ASN A N 1
ATOM 884 C CA . ASN A 1 104 ? -15.828 0.244 9.642 1.00 98.56 104 ASN A CA 1
ATOM 885 C C . ASN A 1 104 ? -16.447 -1.084 10.106 1.00 98.56 104 ASN A C 1
ATOM 887 O O . ASN A 1 104 ? -17.404 -1.091 10.885 1.00 98.56 104 ASN A O 1
ATOM 891 N N . THR A 1 105 ? -15.902 -2.230 9.680 1.00 98.56 105 THR A N 1
ATOM 892 C CA . THR A 1 105 ? -16.382 -3.531 10.168 1.00 98.56 105 THR A CA 1
ATOM 893 C C . THR A 1 105 ? -16.102 -3.749 11.651 1.00 98.56 105 THR A C 1
ATOM 895 O O . THR A 1 105 ? -16.967 -4.300 12.332 1.00 98.56 105 THR A O 1
ATOM 898 N N . VAL A 1 106 ? -14.947 -3.296 12.151 1.00 98.56 106 VAL A N 1
ATOM 899 C CA . VAL A 1 106 ? -14.579 -3.352 13.571 1.00 98.56 106 VAL A CA 1
ATOM 900 C C . VAL A 1 106 ? -15.536 -2.492 14.380 1.00 98.56 106 VAL A C 1
ATOM 902 O O . VAL A 1 106 ? -16.189 -3.026 15.267 1.00 98.56 106 VAL A O 1
ATOM 905 N N . HIS A 1 107 ? -15.751 -1.231 13.998 1.00 98.50 107 HIS A N 1
ATOM 906 C CA . HIS A 1 107 ? -16.716 -0.360 14.675 1.00 98.50 107 HIS A CA 1
ATOM 907 C C . HIS A 1 107 ? -18.132 -0.941 14.692 1.00 98.50 107 HIS A C 1
ATOM 909 O O . HIS A 1 107 ? -18.814 -0.920 15.715 1.00 98.50 107 HIS A O 1
ATOM 915 N N . ARG A 1 108 ? -18.575 -1.550 13.586 1.00 98.56 108 ARG A N 1
ATOM 916 C CA . ARG A 1 108 ? -19.870 -2.242 13.533 1.00 98.56 108 ARG A CA 1
ATOM 917 C C . ARG A 1 108 ? -19.918 -3.463 14.460 1.00 98.56 108 ARG A C 1
ATOM 919 O O . ARG A 1 108 ? -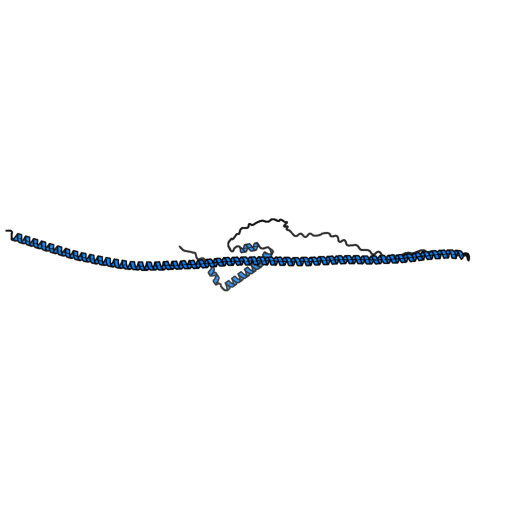20.993 -3.825 14.935 1.00 98.56 108 ARG A O 1
ATOM 926 N N . LEU A 1 109 ? -18.812 -4.184 14.631 1.00 98.62 109 LEU A N 1
ATOM 927 C CA . LEU A 1 109 ? -18.740 -5.333 15.538 1.00 98.62 109 LEU A CA 1
ATOM 928 C C . LEU A 1 109 ? -18.699 -4.887 17.000 1.00 98.62 109 LEU A C 1
ATOM 930 O O . LEU A 1 109 ? -19.414 -5.473 17.804 1.00 98.62 109 LEU A O 1
ATOM 934 N N . GLU A 1 110 ? -17.946 -3.835 17.312 1.00 98.50 110 GLU A N 1
ATOM 935 C CA . GLU A 1 110 ? -17.911 -3.191 18.629 1.00 98.50 110 GLU A CA 1
ATOM 936 C C . GLU A 1 110 ? -19.311 -2.724 19.034 1.00 98.50 110 GLU A C 1
ATOM 938 O O . GLU A 1 110 ? -19.808 -3.127 20.079 1.00 98.50 110 GLU A O 1
ATOM 943 N N . GLN A 1 111 ? -20.015 -2.002 18.156 1.00 98.56 111 GLN A N 1
ATOM 944 C CA . GLN A 1 111 ? -21.387 -1.562 18.422 1.00 98.56 111 GLN A CA 1
ATOM 945 C C . GLN A 1 111 ? -22.343 -2.736 18.679 1.00 98.56 111 GLN A C 1
ATOM 947 O O . GLN A 1 111 ? -23.149 -2.693 19.603 1.00 98.56 111 GLN A O 1
ATOM 952 N N . LYS A 1 112 ? -22.246 -3.816 17.891 1.00 98.38 112 LYS A N 1
ATOM 953 C CA . LYS A 1 112 ? -23.058 -5.020 18.126 1.00 98.38 112 LYS A CA 1
ATOM 954 C C . LYS A 1 112 ? -22.718 -5.697 19.451 1.00 98.38 112 LYS A C 1
ATOM 956 O O . LYS A 1 112 ? -23.612 -6.274 20.062 1.00 98.38 112 LYS A O 1
ATOM 961 N N . ASN A 1 113 ? -21.454 -5.670 19.867 1.00 98.44 113 ASN A N 1
ATOM 962 C CA . ASN A 1 113 ? -21.059 -6.203 21.163 1.00 98.44 113 ASN A CA 1
ATOM 963 C C . ASN A 1 113 ? -21.663 -5.365 22.297 1.00 98.44 113 ASN A C 1
ATOM 965 O O . ASN A 1 113 ? -22.299 -5.925 23.183 1.00 98.44 113 ASN A O 1
ATOM 969 N N . ASP A 1 114 ? -21.580 -4.037 22.204 1.00 98.69 114 ASP A N 1
ATOM 970 C CA . ASP A 1 114 ? -22.211 -3.125 23.163 1.00 98.69 114 ASP A CA 1
ATOM 971 C C . ASP A 1 114 ? -23.732 -3.347 23.249 1.00 98.69 114 ASP A C 1
ATOM 973 O O . ASP A 1 114 ? -24.305 -3.357 24.340 1.00 98.69 114 ASP A O 1
ATOM 977 N N . ASP A 1 115 ? -24.407 -3.546 22.112 1.00 98.50 115 ASP A N 1
ATOM 978 C CA . ASP A 1 115 ? -25.845 -3.833 22.067 1.00 98.50 115 ASP A CA 1
ATOM 979 C C . ASP A 1 115 ? -26.183 -5.169 22.753 1.00 98.50 115 ASP A C 1
ATOM 981 O O . ASP A 1 115 ? -27.143 -5.250 23.527 1.00 98.50 115 ASP A O 1
ATOM 985 N N . LEU A 1 116 ? -25.381 -6.213 22.512 1.00 98.19 116 LEU A N 1
ATOM 986 C CA . LEU A 1 116 ? -25.541 -7.520 23.156 1.00 98.19 116 LEU A CA 1
ATOM 987 C C . LEU A 1 116 ? -25.314 -7.442 24.670 1.00 98.19 116 LEU A C 1
ATOM 989 O O . LEU A 1 116 ? -26.085 -8.021 25.437 1.00 98.19 116 LEU A O 1
ATOM 993 N N . GLU A 1 117 ? -24.294 -6.709 25.112 1.00 98.44 117 GLU A N 1
ATOM 994 C CA . GLU A 1 117 ? -24.012 -6.492 26.532 1.00 98.44 117 GLU A CA 1
ATOM 995 C C . GLU A 1 117 ? -25.157 -5.735 27.221 1.00 98.44 117 GLU A C 1
ATOM 997 O O . GLU A 1 117 ? -25.605 -6.130 28.303 1.00 98.44 117 GLU A O 1
ATOM 1002 N N . ARG A 1 118 ? -25.703 -4.694 26.577 1.00 98.38 118 ARG A N 1
ATOM 1003 C CA . ARG A 1 118 ? -26.874 -3.957 27.086 1.00 98.38 118 ARG A CA 1
ATOM 1004 C C . ARG A 1 118 ? -28.102 -4.852 27.212 1.00 98.38 118 ARG A C 1
ATOM 1006 O O . ARG A 1 118 ? -28.791 -4.791 28.233 1.00 98.38 118 ARG A O 1
ATOM 1013 N N . GLU A 1 119 ? -28.375 -5.683 26.209 1.00 98.50 119 GLU A N 1
ATOM 1014 C CA . GLU A 1 119 ? -29.512 -6.606 26.238 1.00 98.50 119 GLU A CA 1
ATOM 1015 C C . GLU A 1 119 ? -29.356 -7.655 27.345 1.00 98.50 119 GLU A C 1
ATOM 1017 O O . GLU A 1 119 ? -30.304 -7.921 28.090 1.00 98.50 119 GLU A O 1
ATOM 1022 N N . LEU A 1 120 ? -28.145 -8.185 27.535 1.00 97.69 120 LEU A N 1
ATOM 1023 C CA . LEU A 1 120 ? -27.847 -9.107 28.628 1.00 97.69 120 LEU A CA 1
ATOM 1024 C C . LEU A 1 120 ? -28.076 -8.458 30.001 1.00 97.69 120 LEU A C 1
ATOM 1026 O O . LEU A 1 120 ? -28.713 -9.059 30.870 1.00 97.69 120 LEU A O 1
ATOM 1030 N N . ILE A 1 121 ? -27.602 -7.225 30.202 1.00 98.38 121 ILE A N 1
ATOM 1031 C CA . ILE A 1 121 ? -27.810 -6.480 31.453 1.00 98.38 121 ILE A CA 1
ATOM 1032 C C . ILE A 1 121 ? -29.306 -6.260 31.707 1.00 98.38 121 ILE A C 1
ATOM 1034 O O . ILE A 1 121 ? -29.779 -6.456 32.831 1.00 98.38 121 ILE A O 1
ATOM 1038 N N . ARG A 1 122 ? -30.074 -5.900 30.670 1.00 98.31 122 ARG A N 1
ATOM 1039 C CA . ARG A 1 122 ? -31.531 -5.725 30.760 1.00 98.31 122 ARG A CA 1
ATOM 1040 C C . ARG A 1 122 ? -32.221 -7.019 31.183 1.00 98.31 122 ARG A C 1
ATOM 1042 O O . ARG A 1 122 ? -33.062 -6.996 32.083 1.00 98.31 122 ARG A O 1
ATOM 1049 N N . TYR A 1 123 ? -31.846 -8.138 30.568 1.00 98.44 123 TYR A N 1
ATOM 1050 C CA . TYR A 1 123 ? -32.380 -9.456 30.894 1.00 98.44 123 TYR A CA 1
ATOM 1051 C C . TYR A 1 123 ? -32.084 -9.849 32.347 1.00 98.44 123 TYR A C 1
ATOM 1053 O O . TYR A 1 123 ? -32.998 -10.207 33.093 1.00 98.44 123 TYR A O 1
ATOM 1061 N N . LEU A 1 124 ? -30.828 -9.709 32.781 1.00 98.56 124 LEU A N 1
ATOM 1062 C CA . LEU A 1 124 ? -30.418 -10.046 34.144 1.00 98.56 124 LEU A CA 1
ATOM 1063 C C . LEU A 1 124 ? -31.124 -9.171 35.188 1.00 98.56 124 LEU A C 1
ATOM 1065 O O . LEU A 1 124 ? -31.615 -9.685 36.194 1.00 98.56 124 LEU A O 1
ATOM 1069 N N . SER A 1 125 ? -31.227 -7.865 34.933 1.00 98.06 125 SER A N 1
ATOM 1070 C CA . SER A 1 125 ? -31.971 -6.937 35.790 1.00 98.06 125 SER A CA 1
ATOM 1071 C C . SER A 1 125 ? -33.452 -7.322 35.887 1.00 98.06 125 SER A C 1
ATOM 1073 O O . SER A 1 125 ? -34.002 -7.395 36.987 1.00 98.06 125 SER A O 1
ATOM 1075 N N . GLY A 1 126 ? -34.085 -7.673 34.761 1.00 98.44 126 GLY A N 1
ATOM 1076 C CA . GLY A 1 126 ? -35.471 -8.145 34.731 1.00 98.44 126 GLY A CA 1
ATOM 1077 C C . GLY A 1 126 ? -35.696 -9.400 35.581 1.00 98.44 126 GLY A C 1
ATOM 1078 O O . GLY A 1 126 ? -36.656 -9.456 36.354 1.00 98.44 126 GLY A O 1
ATOM 1079 N N . ILE A 1 127 ? -34.784 -10.375 35.505 1.00 98.44 127 ILE A N 1
ATOM 1080 C CA . ILE A 1 127 ? -34.831 -11.573 36.357 1.00 98.44 127 ILE A CA 1
ATOM 1081 C C . ILE A 1 127 ? -34.708 -11.195 37.832 1.00 98.44 127 ILE A C 1
ATOM 1083 O O . ILE A 1 127 ? -35.518 -11.640 38.643 1.00 98.44 127 ILE A O 1
ATOM 1087 N N . LEU A 1 128 ? -33.716 -10.376 38.192 1.00 98.50 128 LEU A N 1
ATOM 1088 C CA . LEU A 1 128 ? -33.487 -9.976 39.582 1.00 98.50 128 LEU A CA 1
ATOM 1089 C C . LEU A 1 128 ? -34.717 -9.278 40.172 1.00 98.50 128 LEU A C 1
ATOM 1091 O O . LEU A 1 128 ? -35.142 -9.627 41.273 1.00 98.50 128 LEU A O 1
ATOM 1095 N N . VAL A 1 129 ? -35.331 -8.355 39.427 1.00 98.19 129 VAL A N 1
ATOM 1096 C CA . VAL A 1 129 ? -36.565 -7.675 39.847 1.00 98.19 129 VAL A CA 1
ATOM 1097 C C . VAL A 1 129 ? -37.710 -8.672 40.023 1.00 98.19 129 VAL A C 1
ATOM 1099 O O . VAL A 1 129 ? -38.401 -8.612 41.036 1.00 98.19 129 VAL A O 1
ATOM 1102 N N . SER A 1 130 ? -37.893 -9.619 39.096 1.00 98.44 130 SER A N 1
ATOM 1103 C CA . SER A 1 130 ? -38.940 -10.645 39.197 1.00 98.44 130 SER A CA 1
ATOM 1104 C C . SER A 1 130 ? -38.760 -11.543 40.425 1.00 98.44 130 SER A C 1
ATOM 1106 O O . SER A 1 130 ? -39.715 -11.772 41.166 1.00 98.44 130 SER A O 1
ATOM 1108 N N . VAL A 1 131 ? -37.531 -11.994 40.694 1.00 98.50 131 VAL A N 1
ATOM 1109 C CA . VAL A 1 131 ? -37.217 -12.829 41.863 1.00 98.50 131 VAL A CA 1
ATOM 1110 C C . VAL A 1 131 ? -37.433 -12.056 43.161 1.00 98.50 131 VAL A C 1
ATOM 1112 O O . VAL A 1 131 ? -38.033 -12.583 44.098 1.00 98.50 131 VAL A O 1
ATOM 1115 N N . LEU A 1 132 ? -36.971 -10.806 43.237 1.00 98.44 132 LEU A N 1
ATOM 1116 C CA . LEU A 1 132 ? -37.181 -9.958 44.412 1.00 98.44 132 LEU A CA 1
ATOM 1117 C C . LEU A 1 132 ? -38.667 -9.678 44.639 1.00 98.44 132 LEU A C 1
ATOM 1119 O O . LEU A 1 132 ? -39.143 -9.806 45.765 1.00 98.44 132 LEU A O 1
ATOM 1123 N N . PHE A 1 133 ? -39.406 -9.364 43.575 1.00 98.25 133 PHE A N 1
ATOM 1124 C CA . PHE A 1 133 ? -40.848 -9.161 43.636 1.00 98.25 133 PHE A CA 1
ATOM 1125 C C . PHE A 1 133 ? -41.563 -10.413 44.149 1.00 98.25 133 PHE A C 1
ATOM 1127 O O . PHE A 1 133 ? -42.316 -10.326 45.114 1.00 98.25 133 PHE A O 1
ATOM 1134 N N . PHE A 1 134 ? -41.253 -11.585 43.586 1.00 97.69 134 PHE A N 1
ATOM 1135 C CA . PHE A 1 134 ? -41.814 -12.859 44.032 1.00 97.69 134 PHE A CA 1
ATOM 1136 C C . PHE A 1 134 ? -41.556 -13.102 45.524 1.00 97.69 134 PHE A C 1
ATOM 1138 O O . PHE A 1 134 ? -42.478 -13.440 46.262 1.00 97.69 134 PHE A O 1
ATOM 1145 N N . ARG A 1 135 ? -40.325 -12.857 45.996 1.00 98.31 135 ARG A N 1
ATOM 1146 C CA . ARG A 1 135 ? -39.979 -12.992 47.420 1.00 98.31 135 ARG A CA 1
ATOM 1147 C C . ARG A 1 135 ? -40.815 -12.071 48.308 1.00 98.31 135 ARG A C 1
ATOM 1149 O O . ARG A 1 135 ? -41.317 -12.527 49.329 1.00 98.31 135 ARG A O 1
ATOM 1156 N N . ILE A 1 136 ? -40.980 -10.808 47.918 1.00 97.94 136 ILE A N 1
ATOM 1157 C CA . ILE A 1 136 ? -41.785 -9.832 48.668 1.00 97.94 136 ILE A CA 1
ATOM 1158 C C . ILE A 1 136 ? -43.258 -10.256 48.698 1.00 97.94 136 ILE A C 1
ATOM 1160 O O . ILE A 1 136 ? -43.889 -10.213 49.754 1.00 97.94 136 ILE A O 1
ATOM 1164 N N . THR A 1 137 ? -43.808 -10.692 47.562 1.00 97.00 137 THR A N 1
ATOM 1165 C CA . THR A 1 137 ? -45.196 -11.160 47.478 1.00 97.00 137 THR A CA 1
ATOM 1166 C C . THR A 1 137 ? -45.422 -12.385 48.356 1.00 97.00 137 THR A C 1
ATOM 1168 O O . THR A 1 137 ? -46.390 -12.405 49.108 1.00 97.00 137 THR A O 1
ATOM 1171 N N . CYS A 1 138 ? -44.529 -13.377 48.317 1.00 97.56 138 CYS A N 1
ATOM 1172 C CA . CYS A 1 138 ? -44.633 -14.559 49.170 1.00 97.56 138 CYS A CA 1
ATOM 1173 C C . CYS A 1 138 ? -44.582 -14.210 50.661 1.00 97.56 138 CYS A C 1
ATOM 1175 O O . CYS A 1 138 ? -45.398 -14.729 51.416 1.00 97.56 138 CYS A O 1
ATOM 1177 N N . GLU A 1 139 ? -43.676 -13.322 51.082 1.00 97.56 139 GLU A N 1
ATOM 1178 C CA . GLU A 1 139 ? -43.604 -12.892 52.485 1.00 97.56 139 GLU A CA 1
ATOM 1179 C C . GLU A 1 139 ? -44.886 -12.159 52.905 1.00 97.56 139 GLU A C 1
ATOM 1181 O O . GLU A 1 139 ? -45.477 -12.472 53.933 1.00 97.56 139 GLU A O 1
ATOM 1186 N N . THR A 1 140 ? -45.390 -11.261 52.052 1.00 96.25 140 THR A N 1
ATOM 1187 C CA . THR A 1 140 ? -46.639 -10.527 52.312 1.00 96.25 140 THR A CA 1
ATOM 1188 C C . THR A 1 140 ? -47.839 -11.473 52.416 1.00 96.25 140 THR A C 1
ATOM 1190 O O . THR A 1 140 ? -48.679 -11.304 53.294 1.00 96.25 140 THR A O 1
ATOM 1193 N N . LEU A 1 141 ? -47.930 -12.480 51.538 1.00 97.75 141 LEU A N 1
ATOM 1194 C CA . LEU A 1 141 ? -48.994 -13.489 51.577 1.00 97.75 141 LEU A CA 1
ATOM 1195 C C . LEU A 1 141 ? -48.916 -14.359 52.834 1.00 97.75 141 LEU A C 1
ATOM 1197 O O . LEU A 1 141 ? -49.941 -14.691 53.422 1.00 97.75 141 LEU A O 1
ATOM 1201 N N . LYS A 1 142 ? -47.706 -14.705 53.269 1.00 97.56 142 LYS A N 1
ATOM 1202 C CA . LYS A 1 142 ? -47.491 -15.469 54.497 1.00 97.56 142 LYS A CA 1
ATOM 1203 C C . LYS A 1 142 ? -47.900 -14.672 55.738 1.00 97.56 142 LYS A C 1
ATOM 1205 O O . LYS A 1 142 ? -48.523 -15.220 56.647 1.00 97.56 142 LYS A O 1
ATOM 1210 N N . ASP A 1 143 ? -47.600 -13.375 55.767 1.00 97.75 143 ASP A N 1
ATOM 1211 C CA . ASP A 1 143 ? -48.022 -12.486 56.852 1.00 97.75 143 ASP A CA 1
ATOM 1212 C C . ASP A 1 143 ? -49.549 -12.315 56.902 1.00 97.75 143 ASP A C 1
ATOM 1214 O O . ASP A 1 143 ? -50.140 -12.320 57.987 1.00 97.75 143 ASP A O 1
ATOM 1218 N N . THR A 1 144 ? -50.219 -12.199 55.749 1.00 96.38 144 THR A N 1
ATOM 1219 C CA . THR A 1 144 ? -51.689 -12.114 55.709 1.00 96.38 144 THR A CA 1
ATOM 1220 C C . THR A 1 144 ? -52.355 -13.430 56.098 1.00 96.38 144 THR A C 1
ATOM 1222 O O . THR A 1 144 ? -53.354 -13.399 56.817 1.00 96.38 144 THR A O 1
ATOM 1225 N N . GLU A 1 145 ? -51.796 -14.571 55.689 1.00 97.50 145 GLU A N 1
ATOM 1226 C CA . GLU A 1 145 ? -52.245 -15.903 56.109 1.00 97.50 145 GLU A CA 1
ATOM 1227 C C . GLU A 1 145 ? -52.136 -16.067 57.629 1.00 97.50 145 GLU A C 1
ATOM 1229 O O . GLU A 1 145 ? -53.107 -16.458 58.278 1.00 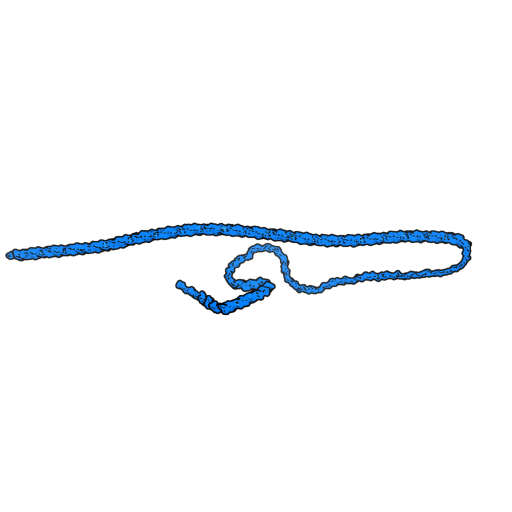97.50 145 GLU A O 1
ATOM 1234 N N . LYS A 1 146 ? -50.999 -15.679 58.221 1.00 97.69 146 LYS A N 1
ATOM 1235 C CA . LYS A 1 146 ? -50.806 -15.717 59.675 1.00 97.69 146 LYS A CA 1
ATOM 1236 C C . LYS A 1 146 ? -51.851 -14.875 60.410 1.00 97.69 146 LYS A C 1
ATOM 1238 O O . LYS A 1 146 ? -52.475 -15.361 61.349 1.00 97.69 146 LYS A O 1
ATOM 1243 N N . ARG A 1 147 ? -52.084 -13.637 59.963 1.00 96.94 147 ARG A N 1
ATOM 1244 C CA . ARG A 1 147 ? -53.095 -12.748 60.559 1.00 96.94 147 ARG A CA 1
ATOM 1245 C C . ARG A 1 147 ? -54.511 -13.316 60.435 1.00 96.94 147 ARG A C 1
ATOM 1247 O O . ARG A 1 147 ? -55.315 -13.169 61.352 1.00 96.94 147 ARG A O 1
ATOM 1254 N N . LEU A 1 148 ? -54.832 -13.939 59.301 1.00 97.75 148 LEU A N 1
ATOM 1255 C CA . LEU A 1 148 ? -56.123 -14.594 59.106 1.00 97.75 148 LEU A CA 1
ATOM 1256 C C . LEU A 1 148 ? -56.288 -15.785 60.056 1.00 97.75 148 LEU A C 1
ATOM 1258 O O . LEU A 1 148 ? -57.363 -15.952 60.626 1.00 97.75 148 LEU A O 1
ATOM 1262 N N . ASN A 1 149 ? -55.237 -16.583 60.246 1.00 97.25 149 ASN A N 1
ATOM 1263 C CA . ASN A 1 149 ? -55.260 -17.704 61.177 1.00 97.25 149 ASN A CA 1
ATOM 1264 C C . ASN A 1 149 ? -55.478 -17.234 62.623 1.00 97.25 149 ASN A C 1
ATOM 1266 O O . ASN A 1 149 ? -56.346 -17.767 63.304 1.00 97.25 149 ASN A O 1
ATOM 1270 N N . GLU A 1 150 ? -54.770 -16.189 63.061 1.00 97.38 150 GLU A N 1
ATOM 1271 C CA . GLU A 1 150 ? -54.975 -15.576 64.383 1.00 97.38 150 GLU A CA 1
ATOM 1272 C C . GLU A 1 150 ? -56.432 -15.108 64.575 1.00 97.38 150 GLU A C 1
ATOM 1274 O O . GLU A 1 150 ? -57.048 -15.368 65.605 1.00 97.38 150 GLU A O 1
ATOM 1279 N N . GLU A 1 151 ? -57.030 -14.470 63.566 1.00 97.44 151 GLU A N 1
ATOM 1280 C CA . GLU A 1 151 ? -58.435 -14.044 63.607 1.00 97.44 151 GLU A CA 1
ATOM 1281 C C . GLU A 1 151 ? -59.411 -15.234 63.643 1.00 97.44 151 GLU A C 1
ATOM 1283 O O . GLU A 1 151 ? -60.427 -15.183 64.338 1.00 97.44 151 GLU A O 1
ATOM 1288 N N . LEU A 1 152 ? -59.122 -16.320 62.920 1.00 96.81 152 LEU A N 1
ATOM 1289 C CA . LEU A 1 152 ? -59.921 -17.547 62.970 1.00 96.81 152 LEU A CA 1
ATOM 1290 C C . LEU A 1 152 ? -59.833 -18.227 64.340 1.00 96.81 152 LEU A C 1
ATOM 1292 O O . LEU A 1 152 ? -60.862 -18.660 64.856 1.00 96.81 152 LEU A O 1
ATOM 1296 N N . GLU A 1 153 ? -58.650 -18.271 64.951 1.00 96.81 153 GLU A N 1
ATOM 1297 C CA . GLU A 1 153 ? -58.456 -18.777 66.314 1.00 96.81 153 GLU A CA 1
ATOM 1298 C C . GLU A 1 153 ? -59.247 -17.946 67.330 1.00 96.81 153 GLU A C 1
ATOM 1300 O O . GLU A 1 153 ? -59.975 -18.501 68.156 1.00 96.81 153 GLU A O 1
ATOM 1305 N N . LEU A 1 154 ? -59.191 -16.614 67.229 1.00 96.50 154 LEU A N 1
ATOM 1306 C CA . LEU A 1 154 ? -59.976 -15.723 68.085 1.00 96.50 154 LEU A CA 1
ATOM 1307 C C . LEU A 1 154 ? -61.487 -15.919 67.901 1.00 96.50 154 LEU A C 1
ATOM 1309 O O . LEU A 1 154 ? -62.227 -15.944 68.886 1.00 96.50 154 LEU A O 1
ATOM 1313 N N . ARG A 1 155 ? -61.963 -16.099 66.663 1.00 95.50 155 ARG A N 1
ATOM 1314 C CA . ARG A 1 155 ? -63.381 -16.394 66.386 1.00 95.50 155 ARG A CA 1
ATOM 1315 C C . ARG A 1 155 ? -63.808 -17.753 66.921 1.00 95.50 155 ARG A C 1
ATOM 1317 O O . ARG A 1 155 ? -64.922 -17.868 67.431 1.00 95.50 155 ARG A O 1
ATOM 1324 N N . ALA A 1 156 ? -62.950 -18.764 66.820 1.00 96.56 156 ALA A N 1
ATOM 1325 C CA . ALA A 1 156 ? -63.215 -20.085 67.376 1.00 96.56 156 ALA A CA 1
ATOM 1326 C C . ALA A 1 156 ? -63.351 -20.013 68.903 1.00 96.56 156 ALA A C 1
ATOM 1328 O O . ALA A 1 156 ? -64.348 -20.490 69.442 1.00 96.56 156 ALA A O 1
ATOM 1329 N N . LEU A 1 157 ? -62.425 -19.327 69.586 1.00 96.12 157 LEU A N 1
ATOM 1330 C CA . LEU A 1 157 ? -62.511 -19.083 71.030 1.00 96.12 157 LEU A CA 1
ATOM 1331 C C . LEU A 1 157 ? -63.793 -18.331 71.398 1.00 96.12 157 LEU A C 1
ATOM 1333 O O . LEU A 1 157 ? -64.527 -18.757 72.285 1.00 96.12 157 LEU A O 1
ATOM 1337 N N . LEU A 1 158 ? -64.120 -17.254 70.681 1.00 96.19 158 LEU A N 1
ATOM 1338 C CA . LEU A 1 158 ? -65.350 -16.507 70.931 1.00 96.19 158 LEU A CA 1
ATOM 1339 C C . LEU A 1 158 ? -66.603 -17.371 70.740 1.00 96.19 158 LEU A C 1
ATOM 1341 O O . LEU A 1 158 ? -67.545 -17.244 71.514 1.00 96.19 158 LEU A O 1
ATOM 1345 N N . THR A 1 159 ? -66.611 -18.261 69.747 1.00 94.88 159 THR A N 1
ATOM 1346 C CA . THR A 1 159 ? -67.716 -19.207 69.535 1.00 94.88 159 THR A CA 1
ATOM 1347 C C . THR A 1 159 ? -67.858 -20.136 70.737 1.00 94.88 159 THR A C 1
ATOM 1349 O O . THR A 1 159 ? -68.946 -20.233 71.291 1.00 94.88 159 THR A O 1
ATOM 1352 N N . THR A 1 160 ? -66.755 -20.712 71.227 1.00 94.81 160 THR A N 1
ATOM 1353 C CA . THR A 1 160 ? -66.795 -21.557 72.433 1.00 94.81 160 THR A CA 1
ATOM 1354 C C . THR A 1 160 ? -67.240 -20.792 73.681 1.00 94.81 160 THR A C 1
ATOM 1356 O O . THR A 1 160 ? -67.961 -21.333 74.514 1.00 94.81 160 THR A O 1
ATOM 1359 N N . GLU A 1 161 ? -66.873 -19.515 73.809 1.00 95.38 161 GLU A N 1
ATOM 1360 C CA . GLU A 1 161 ? -67.338 -18.663 74.908 1.00 95.38 161 GLU A CA 1
ATOM 1361 C C . GLU A 1 161 ? -68.833 -18.335 74.798 1.00 95.38 161 GLU A C 1
ATOM 1363 O O . GLU A 1 161 ? -69.538 -18.282 75.808 1.00 95.38 161 GLU A O 1
ATOM 1368 N N . LEU A 1 162 ? -69.344 -18.131 73.580 1.00 95.38 162 LEU A N 1
ATOM 1369 C CA . LEU A 1 162 ? -70.775 -17.958 73.339 1.00 95.38 162 LEU A CA 1
ATOM 1370 C C . LEU A 1 162 ? -71.554 -19.236 73.664 1.00 95.38 162 LEU A C 1
ATOM 1372 O O . LEU A 1 162 ? -72.590 -19.142 74.324 1.00 95.38 162 LEU A O 1
ATOM 1376 N N . ASP A 1 163 ? -71.035 -20.401 73.278 1.00 96.06 163 ASP A N 1
ATOM 1377 C CA . ASP A 1 163 ? -71.632 -21.702 73.594 1.00 96.06 163 ASP A CA 1
ATOM 1378 C C . ASP A 1 163 ? -71.672 -21.928 75.115 1.00 96.06 163 ASP A C 1
ATOM 1380 O O . ASP A 1 163 ? -72.737 -22.178 75.681 1.00 96.06 163 ASP A O 1
ATOM 1384 N N . ASN A 1 164 ? -70.551 -21.705 75.815 1.00 95.44 164 ASN A N 1
ATOM 1385 C CA . ASN A 1 164 ? -70.476 -21.788 77.279 1.00 95.44 164 ASN A CA 1
ATOM 1386 C C . ASN A 1 164 ? -71.467 -20.836 77.974 1.00 95.44 164 ASN A C 1
ATOM 1388 O O . ASN A 1 164 ? -72.052 -21.165 79.012 1.00 95.44 164 ASN A O 1
ATOM 1392 N N . LYS A 1 165 ? -71.657 -19.631 77.421 1.00 95.56 165 LYS A N 1
ATOM 1393 C CA . LYS A 1 165 ? -72.616 -18.650 77.939 1.00 95.56 165 LYS A CA 1
ATOM 1394 C C . LYS A 1 165 ? -74.059 -19.121 77.767 1.00 95.56 165 LYS A C 1
ATOM 1396 O O . LYS A 1 165 ? -74.866 -18.905 78.674 1.00 95.56 165 LYS A O 1
ATOM 1401 N N . GLU A 1 166 ? -74.392 -19.738 76.637 1.00 96.12 166 GLU A N 1
ATOM 1402 C CA . GLU A 1 166 ? -75.726 -20.298 76.412 1.00 96.12 166 GLU A CA 1
ATOM 1403 C C . GLU A 1 166 ? -75.981 -21.500 77.331 1.00 96.12 166 GLU A C 1
ATOM 1405 O O . GLU A 1 166 ? -77.025 -21.558 77.982 1.00 96.12 166 GLU A O 1
ATOM 1410 N N . ASP A 1 167 ? -75.000 -22.386 77.508 1.00 95.69 167 ASP A N 1
ATOM 1411 C CA . ASP A 1 167 ? -75.085 -23.504 78.456 1.00 95.69 167 ASP A CA 1
ATOM 1412 C C . ASP A 1 167 ? -75.333 -23.024 79.893 1.00 95.69 167 ASP A C 1
ATOM 1414 O O . ASP A 1 167 ? -76.195 -23.551 80.610 1.00 95.69 167 ASP A O 1
ATOM 1418 N N . LEU A 1 168 ? -74.615 -21.982 80.327 1.00 95.12 168 LEU A N 1
ATOM 1419 C CA . LEU A 1 168 ? -74.812 -21.393 81.649 1.00 95.12 168 LEU A CA 1
ATOM 1420 C C . LEU A 1 168 ? -76.207 -20.778 81.785 1.00 95.12 168 LEU A C 1
ATOM 1422 O O . LEU A 1 168 ? -76.841 -20.933 82.826 1.00 95.12 168 LEU A O 1
ATOM 1426 N N . LYS A 1 169 ? -76.711 -20.123 80.738 1.00 95.44 169 LYS A N 1
ATOM 1427 C CA . LYS A 1 169 ? -78.063 -19.556 80.713 1.00 95.44 169 LYS A CA 1
ATOM 1428 C C . LYS A 1 169 ? -79.132 -20.644 80.830 1.00 95.44 169 LYS A C 1
ATOM 1430 O O . LYS A 1 169 ? -80.054 -20.490 81.628 1.00 95.44 169 LYS A O 1
ATOM 1435 N N . VAL A 1 170 ? -78.984 -21.765 80.120 1.00 95.75 170 VAL A N 1
ATOM 1436 C CA . VAL A 1 170 ? -79.868 -22.936 80.260 1.00 95.75 170 VAL A CA 1
ATOM 1437 C C . VAL A 1 170 ? -79.819 -23.484 81.687 1.00 95.75 170 VAL A C 1
ATOM 1439 O O . VAL A 1 170 ? -80.856 -23.797 82.273 1.00 95.75 170 VAL A O 1
ATOM 1442 N N . ARG A 1 171 ? -78.626 -23.584 82.282 1.00 94.94 171 ARG A N 1
ATOM 1443 C CA . ARG A 1 171 ? -78.467 -24.049 83.665 1.00 94.94 171 ARG A CA 1
ATOM 1444 C C . ARG A 1 171 ? -79.098 -23.095 84.680 1.00 94.94 171 ARG A C 1
ATOM 1446 O O . ARG A 1 171 ? -79.762 -23.564 85.601 1.00 94.94 171 ARG A O 1
ATOM 1453 N N . CYS A 1 172 ? -78.923 -21.786 84.504 1.00 93.31 172 CYS A N 1
ATOM 1454 C CA . CYS A 1 172 ? -79.582 -20.764 85.314 1.00 93.31 172 CYS A CA 1
ATOM 1455 C C . CYS A 1 172 ? -81.103 -20.888 85.215 1.00 93.31 172 CYS A C 1
ATOM 1457 O O . CYS A 1 172 ? -81.759 -20.926 86.248 1.00 93.31 172 CYS A O 1
ATOM 1459 N N . GLN A 1 173 ? -81.651 -21.057 84.007 1.00 95.06 173 GLN A N 1
ATOM 1460 C CA . GLN A 1 173 ? -83.091 -21.234 83.809 1.00 95.06 173 GLN A CA 1
ATOM 1461 C C . GLN A 1 173 ? -83.634 -22.447 84.575 1.00 95.06 173 GLN A C 1
ATOM 1463 O O . GLN A 1 173 ? -84.642 -22.339 85.265 1.00 95.06 173 GLN A O 1
ATOM 1468 N N . ARG A 1 174 ? -82.934 -23.587 84.519 1.00 94.38 174 ARG A N 1
ATOM 1469 C CA . ARG A 1 174 ? -83.321 -24.790 85.275 1.00 94.38 174 ARG A CA 1
ATOM 1470 C C . ARG A 1 174 ? -83.295 -24.565 86.785 1.00 94.38 174 ARG A C 1
ATOM 1472 O O . ARG A 1 174 ? -84.205 -25.004 87.474 1.00 94.38 174 ARG A O 1
ATOM 1479 N N . LEU A 1 175 ? -82.272 -23.883 87.300 1.00 93.00 175 LEU A N 1
ATOM 1480 C CA . LEU A 1 175 ? -82.190 -23.544 88.725 1.00 93.00 175 LEU A CA 1
ATOM 1481 C C . LEU A 1 175 ? -83.286 -22.556 89.134 1.00 93.00 175 LEU A C 1
ATOM 1483 O O . LEU A 1 175 ? -83.818 -22.654 90.233 1.00 93.00 175 LEU A O 1
ATOM 1487 N N . GLU A 1 176 ? -83.647 -21.611 88.268 1.00 93.12 176 GLU A N 1
ATOM 1488 C CA . GLU A 1 176 ? -84.776 -20.708 88.499 1.00 93.12 176 GLU A CA 1
ATOM 1489 C C . GLU A 1 176 ? -86.119 -21.445 88.510 1.00 93.12 176 GLU A C 1
ATOM 1491 O O . GLU A 1 176 ? -86.996 -21.087 89.299 1.00 93.12 176 GLU A O 1
ATOM 1496 N N . ASP A 1 177 ? -86.294 -22.450 87.648 1.00 95.00 177 ASP A N 1
ATOM 1497 C CA . ASP A 1 177 ? -87.453 -23.348 87.669 1.00 95.00 177 ASP A CA 1
ATOM 1498 C C . ASP A 1 177 ? -87.475 -24.159 88.974 1.00 95.00 177 ASP A C 1
ATOM 1500 O O . ASP A 1 177 ? -88.479 -24.150 89.674 1.00 95.00 177 ASP A O 1
ATOM 1504 N N . GLU A 1 178 ? -86.350 -24.749 89.385 1.00 91.38 178 GLU A N 1
ATOM 1505 C CA . GLU A 1 178 ? -86.235 -25.511 90.637 1.00 91.38 178 GLU A CA 1
ATOM 1506 C C . GLU A 1 178 ? -86.481 -24.634 91.876 1.00 91.38 178 GLU A C 1
ATOM 1508 O O . GLU A 1 178 ? -87.199 -25.024 92.792 1.00 91.38 178 GLU A O 1
ATOM 1513 N N . VAL A 1 179 ? -85.961 -23.403 91.901 1.00 89.50 179 VAL A N 1
ATOM 1514 C CA . VAL A 1 179 ? -86.257 -22.427 92.962 1.00 89.50 179 VAL A CA 1
ATOM 1515 C C . VAL A 1 179 ? -87.739 -22.049 92.962 1.00 89.50 179 VAL A C 1
ATOM 1517 O O . VAL A 1 179 ? -88.312 -21.846 94.037 1.00 89.50 179 VAL A O 1
ATOM 1520 N N . ARG A 1 180 ? -88.379 -21.941 91.790 1.00 90.38 180 ARG A N 1
ATOM 1521 C CA . ARG A 1 180 ? -89.828 -21.708 91.694 1.00 90.38 180 ARG A CA 1
ATOM 1522 C C . ARG A 1 180 ? -90.624 -22.899 92.213 1.00 90.38 180 ARG A C 1
ATOM 1524 O O . ARG A 1 180 ? -91.527 -22.691 93.022 1.00 90.38 180 ARG A O 1
ATOM 1531 N N . ASP A 1 181 ? -90.257 -24.109 91.820 1.00 91.31 181 ASP A N 1
ATOM 1532 C CA . ASP A 1 181 ? -90.908 -25.340 92.256 1.00 91.31 181 ASP A CA 1
ATOM 1533 C C . ASP A 1 181 ? -90.754 -25.530 93.763 1.00 91.31 181 ASP A C 1
ATOM 1535 O O . ASP A 1 181 ? -91.744 -25.741 94.449 1.00 91.31 181 ASP A O 1
ATOM 1539 N N . LEU A 1 182 ? -89.556 -25.337 94.320 1.00 86.25 182 LEU A N 1
ATOM 1540 C CA . LEU A 1 182 ? -89.318 -25.407 95.764 1.00 86.25 182 LEU A CA 1
ATOM 1541 C C . LEU A 1 182 ? -90.093 -24.339 96.542 1.00 86.25 182 LEU A C 1
ATOM 1543 O O . LEU A 1 182 ? -90.578 -24.619 97.639 1.00 86.25 182 LEU A O 1
ATOM 1547 N N . LYS A 1 183 ? -90.241 -23.121 96.000 1.00 84.12 183 LYS A N 1
ATOM 1548 C CA . LYS A 1 183 ? -91.103 -22.090 96.603 1.00 84.12 183 LYS A CA 1
ATOM 1549 C C . LYS A 1 183 ? -92.568 -22.516 96.602 1.00 84.12 183 LYS A C 1
ATOM 1551 O O . LYS A 1 183 ? -93.233 -22.346 97.621 1.00 84.12 183 LYS A O 1
ATOM 1556 N N . LEU A 1 184 ? -93.064 -23.083 95.501 1.00 83.81 184 LEU A N 1
ATOM 1557 C CA . LEU A 1 184 ? -94.418 -23.637 95.430 1.00 83.81 184 LEU A CA 1
ATOM 1558 C C . LEU A 1 184 ? -94.591 -24.799 96.414 1.00 83.81 184 LEU A C 1
ATOM 1560 O O . LEU A 1 184 ? -95.575 -24.834 97.146 1.00 83.81 184 LEU A O 1
ATOM 1564 N N . ASP A 1 185 ? -93.615 -25.697 96.500 1.00 80.00 185 ASP A N 1
ATOM 1565 C CA . ASP A 1 185 ? -93.608 -26.845 97.406 1.00 80.00 185 ASP A CA 1
ATOM 1566 C C . ASP A 1 185 ? -93.576 -26.401 98.878 1.00 80.00 185 ASP A C 1
ATOM 1568 O O . ASP A 1 185 ? -94.261 -26.977 99.723 1.00 80.00 185 ASP A O 1
ATOM 1572 N N . GLY A 1 186 ? -92.835 -25.329 99.180 1.00 75.00 186 GLY A N 1
ATOM 1573 C CA . GLY A 1 186 ? -92.834 -24.636 100.468 1.00 75.00 186 GLY A CA 1
ATOM 1574 C C . GLY A 1 186 ? -94.200 -24.044 100.803 1.00 75.00 186 GLY A C 1
ATOM 1575 O O . GLY A 1 186 ? -94.747 -24.355 101.851 1.00 75.00 186 GLY A O 1
ATOM 1576 N N . MET A 1 187 ? -94.822 -23.300 99.885 1.00 72.69 187 MET A N 1
ATOM 1577 C CA . MET A 1 187 ? -96.174 -22.756 100.082 1.00 72.69 187 MET A CA 1
ATOM 1578 C C . MET A 1 187 ? -97.240 -23.858 100.237 1.00 72.69 187 MET A C 1
ATOM 1580 O O . MET A 1 187 ? -98.174 -23.723 101.032 1.00 72.69 187 MET A O 1
ATOM 1584 N N . VAL A 1 188 ? -97.107 -24.978 99.518 1.00 71.56 188 VAL A N 1
ATOM 1585 C CA . VAL A 1 188 ? -97.976 -26.160 99.658 1.00 71.56 188 VAL A CA 1
ATOM 1586 C C . VAL A 1 188 ? -97.742 -26.864 100.998 1.00 71.56 188 VAL A C 1
ATOM 1588 O O . VAL A 1 188 ? -98.689 -27.340 101.623 1.00 71.56 188 VAL A O 1
ATOM 1591 N N . LYS A 1 189 ? -96.496 -26.935 101.476 1.00 70.62 189 LYS A N 1
ATOM 1592 C CA . LYS A 1 189 ? -96.174 -27.469 102.805 1.00 70.62 189 LYS A CA 1
ATOM 1593 C C . LYS A 1 189 ? -96.630 -26.538 103.909 1.00 70.62 189 LYS A C 1
ATOM 1595 O O . LYS A 1 189 ? -97.174 -27.048 104.868 1.00 70.62 189 LYS A O 1
ATOM 1600 N N . ASP A 1 190 ? -96.515 -25.226 103.771 1.00 67.12 190 ASP A N 1
ATOM 1601 C CA . ASP A 1 190 ? -97.012 -24.264 104.755 1.00 67.12 190 ASP A CA 1
ATOM 1602 C C . ASP A 1 190 ? -98.543 -24.291 104.824 1.00 67.12 190 ASP A C 1
ATOM 1604 O O . ASP A 1 190 ? -99.109 -24.243 105.911 1.00 67.12 190 ASP A O 1
ATOM 1608 N N . THR A 1 191 ? -99.235 -24.496 103.698 1.00 59.72 191 THR A N 1
ATOM 1609 C CA . THR A 1 191 ? -100.693 -24.727 103.689 1.00 59.72 191 THR A CA 1
ATOM 1610 C C . THR A 1 191 ? -101.081 -26.111 104.233 1.00 59.72 191 THR A C 1
ATOM 1612 O O . THR A 1 191 ? -102.066 -26.223 104.962 1.00 59.72 191 THR A O 1
ATOM 1615 N N . LYS A 1 192 ? -100.302 -27.175 103.979 1.00 59.03 192 LYS A N 1
ATOM 1616 C CA . LYS A 1 192 ? -100.523 -28.509 104.582 1.00 59.03 192 LYS A CA 1
ATOM 1617 C C . LYS A 1 192 ? -100.155 -28.575 106.063 1.00 59.03 192 LYS A C 1
ATOM 1619 O O . LYS A 1 192 ? -100.857 -29.237 106.814 1.00 59.03 192 LYS A O 1
ATOM 1624 N N . LEU A 1 193 ? -99.085 -27.915 106.492 1.00 57.97 193 LEU A N 1
ATOM 1625 C CA . LEU A 1 193 ? -98.668 -27.784 107.885 1.00 57.97 193 LEU A CA 1
ATOM 1626 C C . LEU A 1 193 ? -99.628 -26.861 108.618 1.00 57.97 193 LEU A C 1
ATOM 1628 O O . LEU A 1 193 ? -99.997 -27.196 109.728 1.00 57.97 193 LEU A O 1
ATOM 1632 N N . SER A 1 194 ? -100.148 -25.804 107.992 1.00 53.66 194 SER A N 1
ATOM 1633 C CA . SER A 1 194 ? -101.305 -25.069 108.517 1.00 53.66 194 SER A CA 1
ATOM 1634 C C . SER A 1 194 ? -102.523 -25.986 108.705 1.00 53.66 194 SER A C 1
ATOM 1636 O O . SER A 1 194 ? -103.273 -25.800 109.658 1.00 53.66 194 SER A O 1
ATOM 1638 N N . ASN A 1 195 ? -102.706 -27.006 107.856 1.00 49.75 195 ASN A N 1
ATOM 1639 C CA . ASN A 1 195 ? -103.770 -28.002 108.028 1.00 49.75 195 ASN A CA 1
ATOM 1640 C C . ASN A 1 195 ? -103.414 -29.124 109.032 1.00 49.75 195 ASN A C 1
ATOM 1642 O O . ASN A 1 195 ? -104.317 -29.689 109.643 1.00 49.75 195 ASN A O 1
ATOM 1646 N N . CYS A 1 196 ? -102.131 -29.447 109.245 1.00 47.59 196 CYS A N 1
ATOM 1647 C CA . CYS A 1 196 ? -101.685 -30.498 110.170 1.00 47.59 196 CYS A CA 1
ATOM 1648 C C . CYS A 1 196 ? -101.361 -29.975 111.580 1.00 47.59 196 CYS A C 1
ATOM 1650 O O . CYS A 1 196 ? -101.496 -30.723 112.541 1.00 47.59 196 CYS A O 1
ATOM 1652 N N . LEU A 1 197 ? -101.010 -28.697 111.747 1.00 47.53 197 LEU A N 1
ATOM 1653 C CA . LEU A 1 197 ? -100.761 -28.050 113.044 1.00 47.53 197 LEU A CA 1
ATOM 1654 C C . LEU A 1 197 ? -102.048 -27.724 113.817 1.00 47.53 197 LEU A C 1
ATOM 1656 O O . LEU A 1 197 ? -101.987 -27.120 114.885 1.00 47.53 197 LEU A O 1
ATOM 1660 N N . ILE A 1 198 ? -103.201 -28.219 113.358 1.00 39.97 198 ILE A N 1
ATOM 1661 C CA . ILE A 1 198 ? -104.353 -28.442 114.242 1.00 39.97 198 ILE A CA 1
ATOM 1662 C C . ILE A 1 198 ? -104.138 -29.692 115.126 1.00 39.97 198 ILE A C 1
ATOM 1664 O O . ILE A 1 198 ? -104.774 -29.822 116.167 1.00 39.97 198 ILE A O 1
ATOM 1668 N N . SER A 1 199 ? -103.191 -30.579 114.802 1.00 32.09 199 SER A N 1
ATOM 1669 C CA . SER A 1 199 ? -102.893 -31.771 115.596 1.00 32.09 199 SER A CA 1
ATOM 1670 C C . SER A 1 199 ? -101.455 -31.750 116.121 1.00 32.09 199 SER A C 1
ATOM 1672 O O . SER A 1 199 ? -100.508 -32.076 115.414 1.00 32.09 199 SER A O 1
ATOM 1674 N N . ASN A 1 200 ? -101.348 -31.460 117.417 1.00 30.98 200 ASN A N 1
ATOM 1675 C CA . ASN A 1 200 ? -100.211 -31.691 118.317 1.00 30.98 200 ASN A CA 1
ATOM 1676 C C . ASN A 1 200 ? -99.152 -30.584 118.418 1.00 30.98 200 ASN A C 1
ATOM 1678 O O . ASN A 1 200 ? -98.118 -30.555 117.756 1.00 30.98 200 ASN A O 1
ATOM 1682 N N . GLN A 1 201 ? -99.427 -29.716 119.391 1.00 28.30 201 GLN A N 1
ATOM 1683 C CA . GLN A 1 201 ? -98.501 -28.818 120.065 1.00 28.30 201 GLN A CA 1
ATOM 1684 C C . GLN A 1 201 ? -97.435 -29.607 120.848 1.00 28.30 201 GLN A C 1
ATOM 1686 O O . GLN A 1 201 ? -97.768 -30.486 121.642 1.00 28.30 201 GLN A O 1
ATOM 1691 N N . SER A 1 202 ? -96.166 -29.218 120.710 1.00 28.16 202 SER A N 1
ATOM 1692 C CA . SER A 1 202 ? -95.387 -28.541 121.768 1.00 28.16 202 SER A CA 1
ATOM 1693 C C . SER A 1 202 ? -93.885 -28.889 121.763 1.00 28.16 202 SER A C 1
ATOM 1695 O O . SER A 1 202 ? -93.487 -30.046 121.842 1.00 28.16 202 SER A O 1
ATOM 1697 N N . ASN A 1 203 ? -93.094 -27.807 121.787 1.00 27.39 203 ASN A N 1
ATOM 1698 C CA . ASN A 1 203 ? -91.785 -27.626 122.435 1.00 27.39 203 ASN A CA 1
ATOM 1699 C C . ASN A 1 203 ? -90.471 -27.882 121.667 1.00 27.39 203 ASN A C 1
ATOM 1701 O O . ASN A 1 203 ? -90.098 -29.011 121.378 1.00 27.39 203 ASN A O 1
ATOM 1705 N N . GLY A 1 204 ? -89.685 -26.796 121.560 1.00 28.98 204 GLY A N 1
ATOM 1706 C CA . GLY A 1 204 ? -88.212 -26.810 121.597 1.00 28.98 204 GLY A CA 1
ATOM 1707 C C . GLY A 1 204 ? -87.535 -26.498 120.257 1.00 28.98 204 GLY A C 1
ATOM 1708 O O . GLY A 1 204 ? -87.395 -27.388 119.438 1.00 28.98 204 GLY A O 1
ATOM 1709 N N . VAL A 1 205 ? -87.250 -25.240 119.898 1.00 27.48 205 VAL A N 1
ATOM 1710 C CA . VAL A 1 205 ? -86.104 -24.405 120.334 1.00 27.48 205 VAL A CA 1
ATOM 1711 C C . VAL A 1 205 ? -84.768 -24.819 119.687 1.00 27.48 205 VAL A C 1
ATOM 1713 O O . VAL A 1 205 ? -84.244 -25.891 119.961 1.00 27.48 205 VAL A O 1
ATOM 1716 N N . SER A 1 206 ? -84.200 -23.846 118.953 1.00 26.98 206 SER A N 1
ATOM 1717 C CA . SER A 1 206 ? -82.779 -23.449 118.917 1.00 26.98 206 SER A CA 1
ATOM 1718 C C . SER A 1 206 ? -81.861 -23.783 117.726 1.00 26.98 206 SER A C 1
ATOM 1720 O O . SER A 1 206 ? -81.640 -24.933 117.379 1.00 26.98 206 SER A O 1
ATOM 1722 N N . ILE A 1 207 ? -81.152 -22.707 117.330 1.00 29.06 207 ILE A N 1
ATOM 1723 C CA . ILE A 1 207 ? -79.697 -22.624 117.055 1.00 29.06 207 ILE A CA 1
ATOM 1724 C C . ILE A 1 207 ? -79.285 -22.899 115.596 1.00 29.06 207 ILE A C 1
ATOM 1726 O O . ILE A 1 207 ? -79.377 -24.013 115.110 1.00 29.06 207 ILE A O 1
ATOM 1730 N N . ILE A 1 208 ? -79.028 -21.844 114.805 1.00 28.72 208 ILE A N 1
ATOM 1731 C CA . ILE A 1 208 ? -77.782 -21.043 114.670 1.00 28.72 208 ILE A CA 1
ATOM 1732 C C . ILE A 1 208 ? -76.806 -21.667 113.658 1.00 28.72 208 ILE A C 1
ATOM 1734 O O . ILE A 1 208 ? -76.603 -22.871 113.612 1.00 28.72 208 ILE A O 1
ATOM 1738 N N . GLN A 1 209 ? -76.117 -20.746 112.984 1.00 29.53 209 GLN A N 1
ATOM 1739 C CA . GLN A 1 209 ? -74.847 -20.861 112.276 1.00 29.53 209 GLN A CA 1
ATOM 1740 C C . GLN A 1 209 ? -74.961 -21.145 110.777 1.00 29.53 209 GLN A C 1
ATOM 1742 O O . GLN A 1 209 ? -75.252 -22.252 110.357 1.00 29.53 209 GLN A O 1
ATOM 1747 N N . ASP A 1 210 ? -74.881 -20.135 109.907 1.00 27.03 210 ASP A N 1
ATOM 1748 C CA . ASP A 1 210 ? -73.818 -19.124 109.781 1.00 27.03 210 ASP A CA 1
ATOM 1749 C C . ASP A 1 210 ? -72.474 -19.773 109.443 1.00 27.03 210 ASP A C 1
ATOM 1751 O O . ASP A 1 210 ? -72.089 -20.796 110.006 1.00 27.03 210 ASP A O 1
ATOM 1755 N N . LYS A 1 211 ? -71.732 -19.045 108.611 1.00 29.09 211 LYS A N 1
ATOM 1756 C CA . LYS A 1 211 ? -70.282 -19.117 108.443 1.00 29.09 211 LYS A CA 1
ATOM 1757 C C . LYS A 1 211 ? -69.678 -20.182 107.523 1.00 29.09 211 LYS A C 1
ATOM 1759 O O . LYS A 1 211 ? -69.429 -21.320 107.895 1.00 29.09 211 LYS A O 1
ATOM 1764 N N . ARG A 1 212 ? -69.140 -19.613 106.442 1.00 27.19 212 ARG A N 1
ATOM 1765 C CA . ARG A 1 212 ? -67.700 -19.461 106.135 1.00 27.19 212 ARG A CA 1
ATOM 1766 C C . ARG A 1 212 ? -67.379 -20.066 104.780 1.00 27.19 212 ARG A C 1
ATOM 1768 O O . ARG A 1 212 ? -67.453 -21.264 104.583 1.00 27.19 212 ARG A O 1
ATOM 1775 N N . SER A 1 213 ? -67.190 -19.213 103.782 1.00 29.50 213 SER A N 1
ATOM 1776 C CA . SER A 1 213 ? -65.959 -18.443 103.563 1.00 29.50 213 SER A CA 1
ATOM 1777 C C . SER A 1 213 ? -64.817 -19.326 103.081 1.00 29.50 213 SER A C 1
ATOM 1779 O O . SER A 1 213 ? -64.466 -20.316 103.716 1.00 29.50 213 SER A O 1
ATOM 1781 N N . SER A 1 214 ? -64.094 -18.723 102.142 1.00 31.33 214 SER A N 1
ATOM 1782 C CA . SER A 1 214 ? -62.635 -18.765 101.993 1.00 31.33 214 SER A CA 1
ATOM 1783 C C . SER A 1 214 ? -62.107 -19.742 100.954 1.00 31.33 214 SER A C 1
ATOM 1785 O O . SER A 1 214 ? -62.377 -20.933 100.995 1.00 31.33 214 SER A O 1
ATOM 1787 N N . GLY A 1 215 ? -61.250 -19.202 100.089 1.00 29.62 215 GLY A N 1
ATOM 1788 C CA . GLY A 1 215 ? -60.439 -19.942 99.129 1.00 29.62 215 GLY A CA 1
ATOM 1789 C C . GLY A 1 215 ? -60.501 -19.264 97.766 1.00 29.62 215 GLY A C 1
ATOM 1790 O O . GLY A 1 215 ? -61.131 -19.779 96.860 1.00 29.62 215 GLY A O 1
ATOM 1791 N N . SER A 1 216 ? -60.072 -18.007 97.616 1.00 31.75 216 SER A N 1
ATOM 1792 C CA . SER A 1 216 ? -58.651 -17.647 97.499 1.00 31.75 216 SER A CA 1
ATOM 1793 C C . SER A 1 216 ? -57.916 -18.590 96.552 1.00 31.75 216 SER A C 1
ATOM 1795 O O . SER A 1 216 ? -57.499 -19.661 96.982 1.00 31.75 216 SER A O 1
ATOM 1797 N N . LEU A 1 217 ? -57.695 -18.170 95.303 1.00 31.45 217 LEU A N 1
ATOM 1798 C CA . LEU A 1 217 ? -56.474 -18.571 94.617 1.00 31.45 217 LEU A CA 1
ATOM 1799 C C . LEU A 1 217 ? -56.066 -17.585 93.509 1.00 31.45 217 LEU A C 1
ATOM 1801 O O . LEU A 1 217 ? -56.574 -17.597 92.398 1.00 31.45 217 LEU A O 1
ATOM 1805 N N . ILE A 1 218 ? -55.098 -16.752 93.886 1.00 39.28 218 ILE A N 1
ATOM 1806 C CA . ILE A 1 218 ? -53.869 -16.470 93.137 1.00 39.28 218 ILE A CA 1
ATOM 1807 C C . ILE A 1 218 ? -53.993 -15.718 91.800 1.00 39.28 218 ILE A C 1
ATOM 1809 O O . ILE A 1 218 ? -54.076 -16.254 90.701 1.00 39.28 218 ILE A O 1
ATOM 1813 N N . GLN A 1 219 ? -53.799 -14.413 91.960 1.00 33.84 219 GLN A N 1
ATOM 1814 C CA . GLN A 1 219 ? -52.927 -13.551 91.167 1.00 33.84 219 GLN A CA 1
ATOM 1815 C C . GLN A 1 219 ? -51.661 -14.259 90.628 1.00 33.84 219 GLN A C 1
ATOM 1817 O O . GLN A 1 219 ? -50.751 -14.565 91.391 1.00 33.84 219 GLN A O 1
ATOM 1822 N N . MET A 1 220 ? -51.536 -14.386 89.306 1.00 41.62 220 MET A N 1
ATOM 1823 C CA . MET A 1 220 ? -50.243 -14.485 88.608 1.00 41.62 220 MET A CA 1
ATOM 1824 C C . MET A 1 220 ? -50.207 -13.331 87.595 1.00 41.62 220 MET A C 1
ATOM 1826 O O . MET A 1 220 ? -50.795 -13.392 86.525 1.00 41.62 220 MET A O 1
ATOM 1830 N N . LYS A 1 221 ? -49.811 -12.129 88.019 1.00 36.22 221 LYS A N 1
ATOM 1831 C CA . LYS A 1 221 ? -48.444 -11.605 87.869 1.00 36.22 221 LYS A CA 1
ATOM 1832 C C . LYS A 1 221 ? -47.943 -11.671 86.418 1.00 36.22 221 LYS A C 1
ATOM 1834 O O . LYS A 1 221 ? -46.987 -12.370 86.106 1.00 36.22 221 LYS A O 1
ATOM 1839 N N . SER A 1 222 ? -48.567 -10.875 85.548 1.00 38.28 222 SER A N 1
ATOM 1840 C CA . SER A 1 222 ? -48.009 -10.534 84.237 1.00 38.28 222 SER A CA 1
ATOM 1841 C C . SER A 1 222 ? -46.813 -9.600 84.446 1.00 38.28 222 SER A C 1
ATOM 1843 O O . SER A 1 222 ? -46.956 -8.386 84.606 1.00 38.28 222 SER A O 1
ATOM 1845 N N . GLY A 1 223 ? -45.625 -10.198 84.539 1.00 31.97 223 GLY A N 1
ATOM 1846 C CA . GLY A 1 223 ? -44.343 -9.507 84.609 1.00 31.97 223 GLY A CA 1
ATOM 1847 C C . GLY A 1 223 ? -44.073 -8.756 83.310 1.00 31.97 223 GLY A C 1
ATOM 1848 O O . GLY A 1 223 ? -43.518 -9.299 82.365 1.00 31.97 223 GLY A O 1
ATOM 1849 N N . ARG A 1 224 ? -44.485 -7.490 83.274 1.00 33.38 224 ARG A N 1
ATOM 1850 C CA . ARG A 1 224 ? -44.169 -6.524 82.226 1.00 33.38 224 ARG A CA 1
ATOM 1851 C C . ARG A 1 224 ? -42.900 -5.782 82.631 1.00 33.38 224 ARG A C 1
ATOM 1853 O O . ARG A 1 224 ? -42.981 -4.711 83.220 1.00 33.38 224 ARG A O 1
ATOM 1860 N N . GLN A 1 225 ? -41.734 -6.353 82.355 1.00 37.50 225 GLN A N 1
ATOM 1861 C CA . GLN A 1 225 ? -40.473 -5.616 82.384 1.00 37.50 225 GLN A CA 1
ATOM 1862 C C . GLN A 1 225 ? -39.608 -6.092 81.225 1.00 37.50 225 GLN A C 1
ATOM 1864 O O . GLN A 1 225 ? -39.167 -7.234 81.200 1.00 37.50 225 GLN A O 1
ATOM 1869 N N . ASN A 1 226 ? -39.456 -5.229 80.222 1.00 38.00 226 ASN A N 1
ATOM 1870 C CA . ASN A 1 226 ? -38.160 -4.680 79.828 1.00 38.00 226 ASN A CA 1
ATOM 1871 C C . ASN A 1 226 ? -38.382 -3.728 78.649 1.00 38.00 226 ASN A C 1
ATOM 1873 O O . ASN A 1 226 ? -38.218 -4.076 77.484 1.00 38.00 226 ASN A O 1
ATOM 1877 N N . ASN A 1 227 ? -38.747 -2.490 78.990 1.00 33.59 227 ASN A N 1
ATOM 1878 C CA . ASN A 1 227 ? -38.447 -1.343 78.145 1.00 33.59 227 ASN A CA 1
ATOM 1879 C C . ASN A 1 227 ? -36.930 -1.130 78.212 1.00 33.59 227 ASN A C 1
ATOM 1881 O O . ASN A 1 227 ? -36.428 -0.413 79.075 1.00 33.59 227 ASN A O 1
ATOM 1885 N N . GLY A 1 228 ? -36.199 -1.799 77.323 1.00 34.00 228 GLY A N 1
ATOM 1886 C CA . GLY A 1 228 ? -34.826 -1.443 76.994 1.00 34.00 228 GLY A CA 1
ATOM 1887 C C . GLY A 1 228 ? -34.845 -0.181 76.146 1.00 34.00 228 GLY A C 1
ATOM 1888 O O . GLY A 1 228 ? -34.824 -0.247 74.922 1.00 34.00 228 GLY A O 1
ATOM 1889 N N . THR A 1 229 ? -34.957 0.964 76.81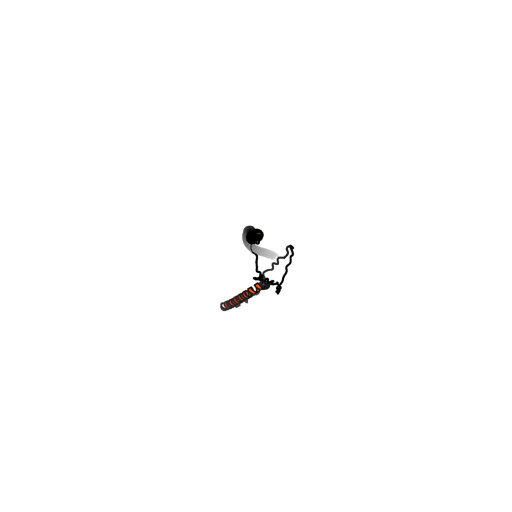4 1.00 32.41 229 THR A N 1
ATOM 1890 C CA . THR A 1 229 ? -34.752 2.289 76.239 1.00 32.41 229 THR A CA 1
ATOM 1891 C C . THR A 1 229 ? -33.408 2.324 75.520 1.00 32.41 229 THR A C 1
ATOM 1893 O O . THR A 1 229 ? -32.353 2.175 76.135 1.00 32.41 229 THR A O 1
ATOM 1896 N N . LEU A 1 230 ? -33.474 2.554 74.210 1.00 33.44 230 LEU A N 1
ATOM 1897 C CA . LEU A 1 230 ? -32.382 3.063 73.395 1.00 33.44 230 LEU A CA 1
ATOM 1898 C C . LEU A 1 230 ? -31.817 4.330 74.057 1.00 33.44 230 LEU A C 1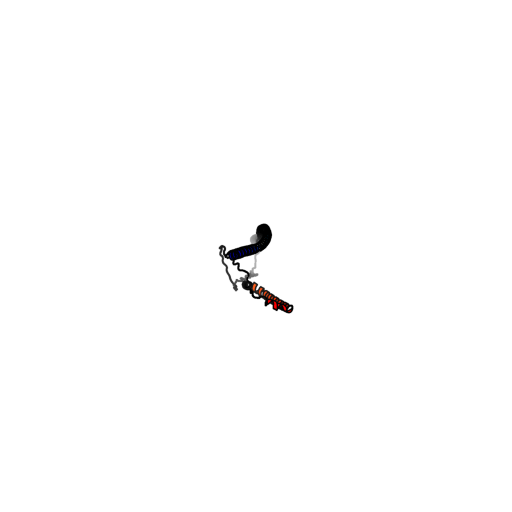
ATOM 1900 O O . LEU A 1 230 ? -32.441 5.387 74.034 1.00 33.44 230 LEU A O 1
ATOM 1904 N N . GLN A 1 231 ? -30.631 4.222 74.645 1.00 38.91 231 GLN A N 1
ATOM 1905 C CA . GLN A 1 231 ? -29.733 5.354 74.852 1.00 38.91 231 GLN A CA 1
ATOM 1906 C C . GLN A 1 231 ? -28.641 5.245 73.778 1.00 38.91 231 GLN A C 1
ATOM 1908 O O . GLN A 1 231 ? -27.992 4.200 73.681 1.00 38.91 231 GLN A O 1
ATOM 1913 N N . PRO A 1 232 ? -28.455 6.269 72.928 1.00 47.25 232 PRO A N 1
ATOM 1914 C CA . PRO A 1 232 ? -27.509 6.222 71.830 1.00 47.25 232 PRO A CA 1
ATOM 1915 C C . PRO A 1 232 ? -26.121 6.557 72.370 1.00 47.25 232 PRO A C 1
ATOM 1917 O O . PRO A 1 232 ? -25.906 7.617 72.954 1.00 47.25 232 PRO A O 1
ATOM 1920 N N . ALA A 1 233 ? -25.153 5.669 72.172 1.00 29.38 233 ALA A N 1
ATOM 1921 C CA . ALA A 1 233 ? -23.777 5.960 72.533 1.00 29.38 233 ALA A CA 1
ATOM 1922 C C . ALA A 1 233 ? -22.818 5.484 71.444 1.00 29.38 233 ALA A C 1
ATOM 1924 O O . ALA A 1 233 ? -22.806 4.316 71.069 1.00 29.38 233 ALA A O 1
ATOM 1925 N N . LYS A 1 234 ? -21.954 6.429 71.056 1.00 35.59 234 LYS A N 1
ATOM 1926 C CA . LYS A 1 234 ? -20.710 6.283 70.286 1.00 35.59 234 LYS A CA 1
ATOM 1927 C C . LYS A 1 234 ? -20.863 6.295 68.768 1.00 35.59 234 LYS A C 1
ATOM 1929 O O . LYS A 1 234 ? -20.638 5.326 68.058 1.00 35.59 234 LYS A O 1
ATOM 1934 N N . SER A 1 235 ? -21.105 7.519 68.303 1.00 30.78 235 SER A N 1
ATOM 1935 C CA . SER A 1 235 ? -20.365 8.115 67.189 1.00 30.78 235 SER A CA 1
ATOM 1936 C C . SER A 1 235 ? -18.904 7.638 67.173 1.00 30.78 235 SER A C 1
ATOM 1938 O O . SER A 1 235 ? -18.119 7.993 68.054 1.00 30.78 235 SER A O 1
ATOM 1940 N N . VAL A 1 236 ? -18.548 6.840 66.167 1.00 37.53 236 VAL A N 1
ATOM 1941 C CA . VAL A 1 236 ? -17.183 6.761 65.643 1.00 37.53 236 VAL A CA 1
ATOM 1942 C C . VAL A 1 236 ? -17.235 7.377 64.253 1.00 37.53 236 VAL A C 1
ATOM 1944 O O . VAL A 1 236 ? -17.671 6.776 63.276 1.00 37.53 236 VAL A O 1
ATOM 1947 N N . ARG A 1 237 ? -16.842 8.648 64.226 1.00 35.34 237 ARG A N 1
ATOM 1948 C CA . ARG A 1 237 ? -16.433 9.419 63.055 1.00 35.34 237 ARG A CA 1
ATOM 1949 C C . ARG A 1 237 ? -15.358 8.644 62.281 1.00 35.34 237 ARG A C 1
ATOM 1951 O O . ARG A 1 237 ? -14.392 8.222 62.897 1.00 35.34 237 ARG A O 1
ATOM 1958 N N . ASN A 1 238 ? -15.528 8.541 60.963 1.00 33.03 238 ASN A N 1
ATOM 1959 C CA . ASN A 1 238 ? -14.503 8.547 59.902 1.00 33.03 238 ASN A CA 1
ATOM 1960 C C . ASN A 1 238 ? -15.292 8.700 58.586 1.00 33.03 238 ASN A C 1
ATOM 1962 O O . ASN A 1 238 ? -15.958 7.767 58.165 1.00 33.03 238 ASN A O 1
ATOM 1966 N N . GLY A 1 239 ? -15.529 9.916 58.089 1.00 30.97 239 GLY A N 1
ATOM 1967 C CA . GLY A 1 239 ? -14.601 10.682 57.243 1.00 30.97 239 GLY A CA 1
ATOM 1968 C C . GLY A 1 239 ? -15.148 10.637 55.806 1.00 30.97 239 GLY A C 1
ATOM 1969 O O . GLY A 1 239 ? -15.128 9.576 55.202 1.00 30.97 239 GLY A O 1
ATOM 1970 N N . LEU A 1 240 ? -15.931 11.648 55.394 1.00 29.03 240 LEU A N 1
ATOM 1971 C CA . LEU A 1 240 ? -15.562 12.677 54.393 1.00 29.03 240 LEU A CA 1
ATOM 1972 C C . LEU A 1 240 ? -15.137 12.061 53.036 1.00 29.03 240 LEU A C 1
ATOM 1974 O O . LEU A 1 240 ? -14.184 11.303 52.995 1.00 29.03 240 LEU A O 1
ATOM 1978 N N . THR A 1 241 ? -15.750 12.358 51.887 1.00 34.00 241 THR A N 1
ATOM 1979 C CA . THR A 1 241 ? -16.149 13.683 51.389 1.00 34.00 241 THR A CA 1
ATOM 1980 C C . THR A 1 241 ? -17.363 13.626 50.460 1.00 34.00 241 THR A C 1
ATOM 1982 O O . THR A 1 241 ? -17.469 12.760 49.595 1.00 34.00 241 THR A O 1
ATOM 1985 N N . SER A 1 242 ? -18.221 14.628 50.641 1.00 28.80 242 SER A N 1
ATOM 1986 C CA . SER A 1 242 ? -19.265 15.099 49.732 1.00 28.80 242 SER A CA 1
ATOM 1987 C C . SER A 1 242 ? -18.784 15.251 48.283 1.00 28.80 242 SER A C 1
ATOM 1989 O O . SER A 1 242 ? -17.707 15.797 48.058 1.00 28.80 242 SER A O 1
ATOM 1991 N N . TYR A 1 243 ? -19.629 14.844 47.335 1.00 35.00 243 TYR A N 1
ATOM 1992 C CA . TYR A 1 243 ? -19.809 15.539 46.062 1.00 35.00 243 TYR A CA 1
ATOM 1993 C C . TYR A 1 243 ? -21.317 15.634 45.824 1.00 35.00 243 TYR A C 1
ATOM 1995 O O . TYR A 1 243 ? -21.952 14.695 45.345 1.00 35.00 243 TYR A O 1
ATOM 2003 N N . GLU A 1 244 ? -21.898 16.748 46.263 1.00 33.16 244 GLU A N 1
ATOM 2004 C CA . GLU A 1 244 ? -23.211 17.192 45.810 1.00 33.16 244 GLU A CA 1
ATOM 2005 C C . GLU A 1 244 ? -23.160 17.473 44.305 1.00 33.16 244 GLU A C 1
ATOM 2007 O O . GLU A 1 244 ? -22.242 18.124 43.810 1.00 33.16 244 GLU A O 1
ATOM 2012 N N . ASN A 1 245 ? -24.150 16.915 43.609 1.00 31.77 245 ASN A N 1
ATOM 2013 C CA . ASN A 1 245 ? -24.922 17.502 42.518 1.00 31.77 245 ASN A CA 1
ATOM 2014 C C . ASN A 1 245 ? -24.309 18.737 41.832 1.00 31.77 245 ASN A C 1
ATOM 2016 O O . ASN A 1 245 ? -24.291 19.810 42.421 1.00 31.77 245 ASN A O 1
ATOM 2020 N N . ASP A 1 246 ? -23.987 18.632 40.542 1.00 31.77 246 ASP A N 1
ATOM 2021 C CA . ASP A 1 246 ? -24.757 19.413 39.572 1.00 31.77 246 ASP A CA 1
ATOM 2022 C C . ASP A 1 246 ? -24.567 18.931 38.133 1.00 31.77 246 ASP A C 1
ATOM 2024 O O . ASP A 1 246 ? -23.489 18.540 37.684 1.00 31.77 246 ASP A O 1
ATOM 2028 N N . VAL A 1 247 ? -25.679 18.969 37.416 1.00 32.41 247 VAL A N 1
ATOM 2029 C CA . VAL A 1 247 ? -25.799 18.758 35.981 1.00 32.41 247 VAL A CA 1
ATOM 2030 C C . VAL A 1 247 ? -25.207 19.972 35.271 1.00 32.41 247 VAL A C 1
ATOM 2032 O O . VAL A 1 247 ? -25.744 21.061 35.420 1.00 32.41 247 VAL A O 1
ATOM 2035 N N . CYS A 1 248 ? -24.183 19.808 34.430 1.00 29.47 248 CYS A N 1
ATOM 2036 C CA . CYS A 1 248 ? -24.086 20.600 33.200 1.00 29.47 248 CYS A CA 1
ATOM 2037 C C . CYS A 1 248 ? -23.058 20.023 32.226 1.00 29.47 248 CYS A C 1
ATOM 2039 O O . CYS A 1 248 ? -21.909 19.756 32.575 1.00 29.47 248 CYS A O 1
ATOM 2041 N N . ALA A 1 249 ? -23.498 19.872 30.982 1.00 35.00 249 ALA A N 1
ATOM 2042 C CA . ALA A 1 249 ? -22.674 19.611 29.821 1.00 35.00 249 ALA A CA 1
ATOM 2043 C C . ALA A 1 249 ? -21.559 20.662 29.691 1.00 35.00 249 ALA A C 1
ATOM 2045 O O . ALA A 1 249 ? -21.833 21.861 29.712 1.00 35.00 249 ALA A O 1
ATOM 2046 N N . GLN A 1 250 ? -20.316 20.223 29.488 1.00 33.62 250 GLN A N 1
ATOM 2047 C CA . GLN A 1 250 ? -19.299 21.076 28.884 1.00 33.62 250 GLN A CA 1
ATOM 2048 C C . GLN A 1 250 ? -18.534 20.338 27.795 1.00 33.62 250 GLN A C 1
ATOM 2050 O O . GLN A 1 250 ? -17.854 19.335 28.010 1.00 33.62 250 GLN A O 1
ATOM 2055 N N . ASP A 1 251 ? -18.708 20.920 26.619 1.00 32.50 251 ASP A N 1
ATOM 2056 C CA . ASP A 1 251 ? -17.975 20.762 25.389 1.00 32.50 251 ASP A CA 1
ATOM 2057 C C . ASP A 1 251 ? -16.449 20.708 25.547 1.00 32.50 251 ASP A C 1
ATOM 2059 O O . ASP A 1 251 ? -15.821 21.428 26.324 1.00 32.50 251 ASP A O 1
ATOM 2063 N N . VAL A 1 252 ? -15.883 19.855 24.694 1.00 37.34 252 VAL A N 1
ATOM 2064 C CA . VAL A 1 252 ? -14.582 19.943 24.024 1.00 37.34 252 VAL A CA 1
ATOM 2065 C C . VAL A 1 252 ? -13.666 21.112 24.412 1.00 37.34 252 VAL A C 1
ATOM 2067 O O . VAL A 1 252 ? -13.793 22.232 23.927 1.00 37.34 252 VAL A O 1
ATOM 2070 N N . ASN A 1 253 ? -12.593 20.795 25.137 1.00 33.91 253 ASN A N 1
ATOM 2071 C CA . ASN A 1 253 ? -11.247 21.251 24.777 1.00 33.91 253 ASN A CA 1
ATOM 2072 C C . ASN A 1 253 ? -10.203 20.603 25.686 1.00 33.91 253 ASN A C 1
ATOM 2074 O O . ASN A 1 253 ? -9.987 21.046 26.811 1.00 33.91 253 ASN A O 1
ATOM 2078 N N . LYS A 1 254 ? -9.461 19.617 25.178 1.00 34.66 254 LYS A N 1
ATOM 2079 C CA . LYS A 1 254 ? -8.079 19.424 25.626 1.00 34.66 254 LYS A CA 1
ATOM 2080 C C . LYS A 1 254 ? -7.227 18.918 24.474 1.00 34.66 254 LYS A C 1
ATOM 2082 O O . LYS A 1 254 ? -7.314 17.783 24.020 1.00 34.66 254 LYS A O 1
ATOM 2087 N N . LYS A 1 255 ? -6.455 19.883 23.982 1.00 34.94 255 LYS A N 1
ATOM 2088 C CA . LYS A 1 255 ? -5.435 19.818 22.947 1.00 34.94 255 LYS A CA 1
ATOM 2089 C C . LYS A 1 255 ? -4.567 18.569 23.094 1.00 34.94 255 LYS A C 1
ATOM 2091 O O . LYS A 1 255 ? -4.010 18.306 24.157 1.00 34.94 255 LYS A O 1
ATOM 2096 N N . ARG A 1 256 ? -4.418 17.874 21.966 1.00 33.03 256 ARG A N 1
ATOM 2097 C CA . ARG A 1 256 ? -3.317 16.957 21.667 1.00 33.03 256 ARG A CA 1
ATOM 2098 C C . ARG A 1 256 ? -1.994 17.628 22.041 1.00 33.03 256 ARG A C 1
ATOM 2100 O O . ARG A 1 256 ? -1.640 18.639 21.440 1.00 33.03 256 ARG A O 1
ATOM 2107 N N . LEU A 1 257 ? -1.266 17.051 22.989 1.00 34.44 257 LEU A N 1
ATOM 2108 C CA . LEU A 1 257 ? 0.167 17.273 23.136 1.00 34.44 257 LEU A CA 1
ATOM 2109 C C . LEU A 1 257 ? 0.845 15.970 22.702 1.00 34.44 257 LEU A C 1
ATOM 2111 O O . LEU A 1 257 ? 1.004 15.039 23.486 1.00 34.44 257 LEU A O 1
ATOM 2115 N N . PHE A 1 258 ? 1.144 15.874 21.407 1.00 32.28 258 PHE A N 1
ATOM 2116 C CA . PHE A 1 258 ? 2.140 14.933 20.914 1.00 32.28 258 PHE A CA 1
ATOM 2117 C C . PHE A 1 258 ? 3.494 15.543 21.263 1.00 32.28 258 PHE A C 1
ATOM 2119 O O . PHE A 1 258 ? 3.858 16.578 20.713 1.00 32.28 258 PHE A O 1
ATOM 2126 N N . THR A 1 259 ? 4.209 14.949 22.209 1.00 38.44 259 THR A N 1
ATOM 2127 C CA . THR A 1 259 ? 5.633 15.229 22.396 1.00 38.44 259 THR A CA 1
ATOM 2128 C C . THR A 1 259 ? 6.364 13.911 22.485 1.00 38.44 259 THR A C 1
ATOM 2130 O O . THR A 1 259 ? 6.028 13.055 23.307 1.00 38.44 259 THR A O 1
ATOM 2133 N N . ASP A 1 260 ? 7.313 13.788 21.568 1.00 35.34 260 ASP A N 1
ATOM 2134 C CA . ASP A 1 260 ? 8.078 12.608 21.234 1.00 35.34 260 ASP A CA 1
ATOM 2135 C C . ASP A 1 260 ? 8.773 11.958 22.426 1.00 35.34 260 ASP A C 1
ATOM 2137 O O . ASP A 1 260 ? 9.170 12.588 23.410 1.00 35.34 260 ASP A O 1
ATOM 2141 N N . ALA A 1 261 ? 8.897 10.643 22.285 1.00 41.06 261 ALA A N 1
ATOM 2142 C CA . ALA A 1 261 ? 9.493 9.715 23.216 1.00 41.06 261 ALA A CA 1
ATOM 2143 C C . ALA A 1 261 ? 10.911 10.145 23.613 1.00 41.06 261 ALA A C 1
ATOM 2145 O O . ALA A 1 261 ? 11.876 9.923 22.888 1.00 41.06 261 ALA A O 1
ATOM 2146 N N . ASN A 1 262 ? 11.045 10.711 24.810 1.00 39.59 262 ASN A N 1
ATOM 2147 C CA . ASN A 1 262 ? 12.328 10.837 25.482 1.00 39.59 262 ASN A CA 1
ATOM 2148 C C . ASN A 1 262 ? 12.240 10.090 26.818 1.00 39.59 262 ASN A C 1
ATOM 2150 O O . ASN A 1 262 ? 11.341 10.326 27.629 1.00 39.59 262 ASN A O 1
ATOM 2154 N N . SER A 1 263 ? 13.149 9.140 27.022 1.00 48.97 263 SER A N 1
ATOM 2155 C CA . SER A 1 263 ? 13.106 8.031 27.991 1.00 48.97 263 SER A CA 1
ATOM 2156 C C . SER A 1 263 ? 13.076 8.418 29.481 1.00 48.97 263 SER A C 1
ATOM 2158 O O . SER A 1 263 ? 13.119 7.550 30.348 1.00 48.97 263 SER A O 1
ATOM 2160 N N . LYS A 1 264 ? 12.914 9.700 29.820 1.00 48.16 264 LYS A N 1
ATOM 2161 C CA . LYS A 1 264 ? 12.764 10.180 31.205 1.00 48.16 264 LYS A CA 1
ATOM 2162 C C . LYS A 1 264 ? 11.321 10.170 31.731 1.00 48.16 264 LYS A C 1
ATOM 2164 O O . LYS A 1 264 ? 11.107 10.472 32.901 1.00 48.16 264 LYS A O 1
ATOM 2169 N N . ALA A 1 265 ? 10.331 9.782 30.924 1.00 47.16 265 ALA A N 1
ATOM 2170 C CA . ALA A 1 265 ? 8.922 9.809 31.338 1.00 47.16 265 ALA A CA 1
ATOM 2171 C C . ALA A 1 265 ? 8.484 8.647 32.256 1.00 47.16 265 ALA A C 1
ATOM 2173 O O . ALA A 1 265 ? 7.456 8.760 32.925 1.00 47.16 265 ALA A O 1
ATOM 2174 N N . ILE A 1 266 ? 9.234 7.540 32.331 1.00 46.00 266 ILE A N 1
ATOM 2175 C CA . ILE A 1 266 ? 8.785 6.353 33.087 1.00 46.00 266 ILE A CA 1
ATOM 2176 C C . ILE A 1 266 ? 8.770 6.624 34.599 1.00 46.00 266 ILE A C 1
ATOM 2178 O O . ILE A 1 266 ? 7.799 6.276 35.270 1.00 46.00 266 ILE A O 1
ATOM 2182 N N . GLY A 1 267 ? 9.769 7.342 35.125 1.00 53.06 267 GLY A N 1
ATOM 2183 C CA . GLY A 1 267 ? 9.815 7.695 36.549 1.00 53.06 267 GLY A CA 1
ATOM 2184 C C . GLY A 1 267 ? 8.624 8.547 37.005 1.00 53.06 267 GLY A C 1
ATOM 2185 O O . GLY A 1 267 ? 8.153 8.402 38.130 1.00 53.06 267 GLY A O 1
ATOM 2186 N N . SER A 1 268 ? 8.066 9.374 36.114 1.00 53.78 268 SER A N 1
ATOM 2187 C CA . SER A 1 268 ? 6.959 10.277 36.450 1.00 53.78 268 SER A CA 1
ATOM 2188 C C . SER A 1 268 ? 5.589 9.593 36.515 1.00 53.78 268 SER A C 1
ATOM 2190 O O . SER A 1 268 ? 4.640 10.208 36.994 1.00 53.78 268 SER A O 1
ATOM 2192 N N . ARG A 1 269 ? 5.441 8.352 36.030 1.00 53.56 269 ARG A N 1
ATOM 2193 C CA . ARG A 1 269 ? 4.153 7.638 36.094 1.00 53.56 269 ARG A CA 1
ATOM 2194 C C . ARG A 1 269 ? 3.955 6.862 37.392 1.00 53.56 269 ARG A C 1
ATOM 2196 O O . ARG A 1 269 ? 2.812 6.650 37.781 1.00 53.56 269 ARG A O 1
ATOM 2203 N N . VAL A 1 270 ? 5.028 6.489 38.090 1.00 55.50 270 VAL A N 1
ATOM 2204 C CA . VAL A 1 270 ? 4.913 5.758 39.365 1.00 55.50 270 VAL A CA 1
ATOM 2205 C C . VAL A 1 270 ? 4.367 6.664 40.473 1.00 55.50 270 VAL A C 1
ATOM 2207 O O . VAL A 1 270 ? 3.554 6.222 41.278 1.00 55.50 270 VAL A O 1
ATOM 2210 N N . SER A 1 271 ? 4.715 7.955 40.463 1.00 58.47 271 SER A N 1
ATOM 2211 C CA . SER A 1 271 ? 4.171 8.947 41.404 1.00 58.47 271 SER A CA 1
ATOM 2212 C C . SER A 1 271 ? 2.707 9.321 41.145 1.00 58.47 271 SER A C 1
ATOM 2214 O O . SER A 1 271 ? 2.084 9.941 42.002 1.00 58.47 271 SER A O 1
ATOM 2216 N N . ALA A 1 272 ? 2.143 8.934 39.997 1.00 62.44 272 ALA A N 1
ATOM 2217 C CA . ALA A 1 272 ? 0.738 9.159 39.658 1.00 62.44 272 ALA A CA 1
ATOM 2218 C C . ALA A 1 272 ? -0.172 7.961 40.002 1.00 62.44 272 ALA A C 1
ATOM 2220 O O . ALA A 1 272 ? -1.363 7.990 39.690 1.00 62.44 272 ALA A O 1
ATOM 2221 N N . LEU A 1 273 ? 0.363 6.900 40.620 1.00 60.19 273 LEU A N 1
ATOM 2222 C CA . LEU A 1 273 ? -0.426 5.737 41.024 1.00 60.19 273 LEU A CA 1
ATOM 2223 C C . LEU A 1 273 ? -1.098 5.964 42.391 1.00 60.19 273 LEU A C 1
ATOM 2225 O O . LEU A 1 273 ? -0.483 6.543 43.289 1.00 60.19 273 LEU A O 1
ATOM 2229 N N . PRO A 1 274 ? -2.335 5.467 42.591 1.00 74.19 274 PRO A N 1
ATOM 2230 C CA . PRO A 1 274 ? -2.984 5.459 43.898 1.00 74.19 274 PRO A CA 1
ATOM 2231 C C . PRO A 1 274 ? -2.075 4.815 44.963 1.00 74.19 274 PRO A C 1
ATOM 2233 O O . PRO A 1 274 ? -1.425 3.810 44.654 1.00 74.19 274 PRO A O 1
ATOM 2236 N N . PRO A 1 275 ? -2.047 5.315 46.216 1.00 71.81 275 PRO A N 1
ATOM 2237 C CA . PRO A 1 275 ? -1.095 4.871 47.244 1.00 71.81 275 PRO A CA 1
ATOM 2238 C C . PRO A 1 275 ? -1.066 3.351 47.472 1.00 71.81 275 PRO A C 1
ATOM 2240 O O . PRO A 1 275 ? -0.011 2.775 47.727 1.00 71.81 275 PRO A O 1
ATOM 2243 N N . SER A 1 276 ? -2.220 2.695 47.338 1.00 71.31 276 SER A N 1
ATOM 2244 C CA . SER A 1 276 ? -2.399 1.247 47.476 1.00 71.31 276 SER A CA 1
ATOM 2245 C C . SER A 1 276 ? -1.772 0.437 46.336 1.00 71.31 276 SER A C 1
ATOM 2247 O O . SER A 1 276 ? -1.221 -0.633 46.575 1.00 71.31 276 SER A O 1
ATOM 2249 N N . LEU A 1 277 ? -1.804 0.946 45.102 1.00 66.38 277 LEU A N 1
ATOM 2250 C CA . LEU A 1 277 ? -1.117 0.328 43.964 1.00 66.38 277 LEU A CA 1
ATOM 2251 C C . LEU A 1 277 ? 0.385 0.605 44.027 1.00 66.38 277 LEU A C 1
ATOM 2253 O O . LEU A 1 277 ? 1.179 -0.317 43.850 1.00 66.38 277 LEU A O 1
ATOM 2257 N N . ALA A 1 278 ? 0.780 1.836 44.360 1.00 70.88 278 ALA A N 1
ATOM 2258 C CA . ALA A 1 278 ? 2.184 2.207 44.513 1.00 70.88 278 ALA A CA 1
ATOM 2259 C C . ALA A 1 278 ? 2.900 1.353 45.579 1.00 70.88 278 ALA A C 1
ATOM 2261 O O . ALA A 1 278 ? 4.023 0.907 45.344 1.00 70.88 278 ALA A O 1
ATOM 2262 N N . SER A 1 279 ? 2.243 1.049 46.710 1.00 75.31 279 SER A N 1
ATOM 2263 C CA . SER A 1 279 ? 2.829 0.190 47.751 1.00 75.31 279 SER A CA 1
ATOM 2264 C C . SER A 1 279 ? 3.003 -1.265 47.307 1.00 75.31 279 SER A C 1
ATOM 2266 O O . SER A 1 279 ? 3.965 -1.908 47.716 1.00 75.31 279 SER A O 1
ATOM 2268 N N . SER A 1 280 ? 2.115 -1.776 46.448 1.00 77.75 280 SER A N 1
ATOM 2269 C CA . SER A 1 280 ? 2.214 -3.139 45.911 1.00 77.75 280 SER A CA 1
ATOM 2270 C C . SER A 1 280 ? 3.254 -3.273 44.793 1.00 77.75 280 SER A C 1
ATOM 2272 O O . SER A 1 280 ? 3.921 -4.298 44.687 1.00 77.75 280 SER A O 1
ATOM 2274 N N . VAL A 1 281 ? 3.423 -2.230 43.974 1.00 81.56 281 VAL A N 1
ATOM 2275 C CA . VAL A 1 281 ? 4.287 -2.256 42.786 1.00 81.56 281 VAL A CA 1
ATOM 2276 C C . VAL A 1 281 ? 5.740 -1.916 43.129 1.00 81.56 281 VAL A C 1
ATOM 2278 O O . VAL A 1 281 ? 6.647 -2.512 42.551 1.00 81.56 281 VAL A O 1
ATOM 2281 N N . SER A 1 282 ? 5.991 -1.019 44.091 1.00 83.62 282 SER A N 1
ATOM 2282 C CA . SER A 1 282 ? 7.358 -0.631 44.486 1.00 83.62 282 SER A CA 1
ATOM 2283 C C . SER A 1 282 ? 8.259 -1.819 44.859 1.00 83.62 282 SER A C 1
ATOM 2285 O O . SER A 1 282 ? 9.351 -1.908 44.301 1.00 83.62 282 SER A O 1
ATOM 2287 N N . PRO A 1 283 ? 7.840 -2.771 45.718 1.00 90.81 283 PRO A N 1
ATOM 2288 C CA . PRO A 1 283 ? 8.657 -3.940 46.048 1.00 90.81 283 PRO A CA 1
ATOM 2289 C C . PRO A 1 283 ? 8.946 -4.830 44.835 1.00 90.81 283 PRO A C 1
ATOM 2291 O O . PRO A 1 283 ? 10.042 -5.366 44.713 1.00 90.81 283 PRO A O 1
ATOM 2294 N N . VAL A 1 284 ? 7.988 -4.962 43.910 1.00 89.44 284 VAL A N 1
ATOM 2295 C CA . VAL A 1 284 ? 8.172 -5.744 42.677 1.00 89.44 284 VAL A CA 1
ATOM 2296 C C . VAL A 1 284 ? 9.227 -5.093 41.786 1.00 89.44 284 VAL A C 1
ATOM 2298 O O . VAL A 1 284 ? 10.099 -5.788 41.274 1.00 89.44 284 VAL A O 1
ATOM 2301 N N . ILE A 1 285 ? 9.190 -3.766 41.634 1.00 89.00 285 ILE A N 1
ATOM 2302 C CA . ILE A 1 285 ? 10.196 -3.023 40.865 1.00 89.00 285 ILE A CA 1
ATOM 2303 C C . ILE A 1 285 ? 11.579 -3.155 41.510 1.00 89.00 285 ILE A C 1
ATOM 2305 O O . ILE A 1 285 ? 12.543 -3.418 40.798 1.00 89.00 285 ILE A O 1
ATOM 2309 N N . VAL A 1 286 ? 11.681 -3.011 42.835 1.00 90.69 286 VAL A N 1
ATOM 2310 C CA . VAL A 1 286 ? 12.954 -3.165 43.561 1.00 90.69 286 VAL A CA 1
ATOM 2311 C C . VAL A 1 286 ? 13.522 -4.569 43.358 1.00 90.69 286 VAL A C 1
ATOM 2313 O O . VAL A 1 286 ? 14.666 -4.695 42.931 1.00 90.69 286 VAL A O 1
ATOM 2316 N N . ASN A 1 287 ? 12.704 -5.610 43.531 1.00 92.31 287 ASN A N 1
ATOM 2317 C CA . ASN A 1 287 ? 13.127 -6.990 43.291 1.00 92.31 287 ASN A CA 1
ATOM 2318 C C . ASN A 1 287 ? 13.591 -7.200 41.843 1.00 92.31 287 ASN A C 1
ATOM 2320 O O . ASN A 1 287 ? 14.617 -7.832 41.609 1.00 92.31 287 ASN A O 1
ATOM 2324 N N . LEU A 1 288 ? 12.867 -6.660 40.856 1.00 94.62 288 LEU A N 1
ATOM 2325 C CA . LEU A 1 288 ? 13.265 -6.769 39.451 1.00 94.62 288 LEU A CA 1
ATOM 2326 C C . LEU A 1 288 ? 14.611 -6.083 39.190 1.00 94.62 288 LEU A C 1
ATOM 2328 O O . LEU A 1 288 ? 15.466 -6.674 38.535 1.00 94.62 288 LEU A O 1
ATOM 2332 N N . LEU A 1 289 ? 14.832 -4.885 39.735 1.00 93.56 289 LEU A N 1
ATOM 2333 C CA . LEU A 1 289 ? 16.107 -4.174 39.607 1.00 93.56 289 LEU A CA 1
ATOM 2334 C C . LEU A 1 289 ? 17.262 -4.951 40.252 1.00 93.56 289 LEU A C 1
ATOM 2336 O O . LEU A 1 289 ? 18.310 -5.096 39.627 1.00 93.56 289 LEU A O 1
ATOM 2340 N N . GLU A 1 290 ? 17.055 -5.526 41.438 1.00 93.31 290 GLU A N 1
ATOM 2341 C CA . GLU A 1 290 ? 18.047 -6.389 42.092 1.00 93.31 290 GLU A CA 1
ATOM 2342 C C . GLU A 1 290 ? 18.353 -7.640 41.255 1.00 93.31 290 GLU A C 1
ATOM 2344 O O . GLU A 1 290 ? 19.519 -8.003 41.081 1.00 93.31 290 GLU A O 1
ATOM 2349 N N . THR A 1 291 ? 17.333 -8.283 40.670 1.00 93.44 291 THR A N 1
ATOM 2350 C CA . THR A 1 291 ? 17.560 -9.443 39.792 1.00 93.44 291 THR A CA 1
ATOM 2351 C C . THR A 1 291 ? 18.311 -9.079 38.516 1.00 93.44 291 THR A C 1
ATOM 2353 O O . THR A 1 291 ? 19.178 -9.842 38.092 1.00 93.44 291 THR A O 1
ATOM 2356 N N . ILE A 1 292 ? 18.026 -7.918 37.919 1.00 91.12 292 ILE A N 1
ATOM 2357 C CA . ILE A 1 292 ? 18.744 -7.423 36.740 1.00 91.12 292 ILE A CA 1
ATOM 2358 C C . ILE A 1 292 ? 20.208 -7.169 37.100 1.00 91.12 292 ILE A C 1
ATOM 2360 O O . ILE A 1 292 ? 21.087 -7.649 36.391 1.00 91.12 292 ILE A O 1
ATOM 2364 N N . GLN A 1 293 ? 20.480 -6.518 38.231 1.00 91.12 293 GLN A N 1
ATOM 2365 C CA . GLN A 1 293 ? 21.845 -6.237 38.672 1.00 91.12 293 GLN A CA 1
ATOM 2366 C C . GLN A 1 293 ? 22.639 -7.526 38.951 1.00 91.12 293 GLN A C 1
ATOM 2368 O O . GLN A 1 293 ? 23.775 -7.669 38.501 1.00 91.12 293 GLN A O 1
ATOM 2373 N N . ALA A 1 294 ? 22.022 -8.523 39.592 1.00 93.38 294 ALA A N 1
ATOM 2374 C CA . ALA A 1 294 ? 22.645 -9.831 39.803 1.00 93.38 294 ALA A CA 1
ATOM 2375 C C . ALA A 1 294 ? 22.909 -10.587 38.485 1.00 93.38 294 ALA A C 1
ATOM 2377 O O . ALA A 1 294 ? 23.882 -11.339 38.371 1.00 93.38 294 ALA A O 1
ATOM 2378 N N . LEU A 1 295 ? 22.044 -10.418 37.481 1.00 88.25 295 LEU A N 1
ATOM 2379 C CA . LEU A 1 295 ? 22.258 -10.978 36.148 1.00 88.25 295 LEU A CA 1
ATOM 2380 C C . LEU A 1 295 ? 23.384 -10.254 35.408 1.00 88.25 295 LEU A C 1
ATOM 2382 O O . LEU A 1 295 ? 24.196 -10.928 34.782 1.00 88.25 295 LEU A O 1
ATOM 2386 N N . GLU A 1 296 ? 23.476 -8.929 35.509 1.00 82.81 296 GLU A N 1
ATOM 2387 C CA . GLU A 1 296 ? 24.570 -8.142 34.931 1.00 82.81 296 GLU A CA 1
ATOM 2388 C C . GLU A 1 296 ? 25.923 -8.524 35.540 1.00 82.81 296 GLU A C 1
ATOM 2390 O O . GLU A 1 296 ? 26.877 -8.744 34.796 1.00 82.81 296 GLU A O 1
ATOM 2395 N N . GLU A 1 297 ? 26.005 -8.712 36.861 1.00 88.12 297 GLU A N 1
ATOM 2396 C CA . GLU A 1 297 ? 27.218 -9.195 37.536 1.00 88.12 297 GLU A CA 1
ATOM 2397 C C . GLU A 1 297 ? 27.614 -10.608 37.080 1.00 88.12 297 GLU A C 1
ATOM 2399 O O . GLU A 1 297 ? 28.786 -10.866 36.793 1.00 88.12 297 GLU A O 1
ATOM 2404 N N . LYS A 1 298 ? 26.642 -11.522 36.933 1.00 86.94 298 LYS A N 1
ATOM 2405 C CA . LYS A 1 298 ? 26.888 -12.865 36.378 1.00 86.94 298 LYS A CA 1
ATOM 2406 C C . LYS A 1 298 ? 27.338 -12.813 34.921 1.00 86.94 298 LYS A C 1
ATOM 2408 O O . LYS A 1 298 ? 28.228 -13.568 34.534 1.00 86.94 298 LYS A O 1
ATOM 2413 N N . LEU A 1 299 ? 26.751 -11.930 34.116 1.00 80.12 299 LEU A N 1
ATOM 2414 C CA . LEU A 1 299 ? 27.141 -11.746 32.721 1.00 80.12 299 LEU A CA 1
ATOM 2415 C C . LEU A 1 299 ? 28.568 -11.192 32.623 1.00 80.12 299 LEU A C 1
ATOM 2417 O O . LEU A 1 299 ? 29.333 -11.632 31.768 1.00 80.12 299 LEU A O 1
ATOM 2421 N N . LEU A 1 300 ? 28.938 -10.277 33.525 1.00 79.25 300 LEU A N 1
ATOM 2422 C CA . LEU A 1 300 ? 30.283 -9.709 33.619 1.00 79.25 300 LEU A CA 1
ATOM 2423 C C . LEU A 1 300 ? 31.324 -10.766 34.015 1.00 79.25 300 LEU A C 1
ATOM 2425 O O . LEU A 1 300 ? 32.446 -10.736 33.516 1.00 79.25 300 LEU A O 1
ATOM 2429 N N . LEU A 1 301 ? 30.945 -11.714 34.880 1.00 77.19 301 LEU A N 1
ATOM 2430 C CA . LEU A 1 301 ? 31.805 -12.827 35.289 1.00 77.19 301 LEU A CA 1
ATOM 2431 C C . LEU A 1 301 ? 32.069 -13.808 34.136 1.00 77.19 301 LEU A C 1
ATOM 2433 O O . LEU A 1 301 ? 33.164 -14.353 34.028 1.00 77.19 301 LEU A O 1
ATOM 2437 N N . ILE A 1 302 ? 31.073 -14.023 33.270 1.00 76.94 302 ILE A N 1
ATOM 2438 C CA . ILE A 1 302 ? 31.176 -14.925 32.111 1.00 76.94 302 ILE A CA 1
ATOM 2439 C C . ILE A 1 302 ? 31.864 -14.230 30.922 1.00 76.94 302 ILE A C 1
ATOM 2441 O O . ILE A 1 302 ? 32.572 -14.875 30.151 1.00 76.94 302 ILE A O 1
ATOM 2445 N N . HIS A 1 303 ? 31.698 -12.913 30.779 1.00 65.31 303 HIS A N 1
ATOM 2446 C CA . HIS A 1 303 ? 32.246 -12.123 29.677 1.00 65.31 303 HIS A CA 1
ATOM 2447 C C . HIS A 1 303 ? 32.887 -10.816 30.177 1.00 65.31 303 HIS A C 1
ATOM 2449 O O . HIS A 1 303 ? 32.308 -9.739 29.995 1.00 65.31 303 HIS A O 1
ATOM 2455 N N . PRO A 1 304 ? 34.112 -10.863 30.737 1.00 66.88 304 PRO A N 1
ATOM 2456 C CA . PRO A 1 304 ? 34.816 -9.648 31.156 1.00 66.88 304 PRO A CA 1
ATOM 2457 C C . PRO A 1 304 ? 35.110 -8.698 29.979 1.00 66.88 304 PRO A C 1
ATOM 2459 O O . PRO A 1 304 ? 35.265 -7.492 30.168 1.00 66.88 304 PRO A O 1
ATOM 2462 N N . GLU A 1 305 ? 35.130 -9.216 28.747 1.00 59.25 305 GLU A N 1
ATOM 2463 C CA . GLU A 1 305 ? 35.494 -8.468 27.540 1.00 59.25 305 GLU A CA 1
ATOM 2464 C C . GLU A 1 305 ? 34.473 -7.402 27.107 1.00 59.25 305 GLU A C 1
ATOM 2466 O O . GLU A 1 305 ? 34.801 -6.544 26.292 1.00 59.25 305 GLU A O 1
ATOM 2471 N N . ARG A 1 306 ? 33.250 -7.365 27.660 1.00 55.06 306 ARG A N 1
ATOM 2472 C CA . ARG A 1 306 ? 32.258 -6.347 27.255 1.00 55.06 306 ARG A CA 1
ATOM 2473 C C . ARG A 1 306 ? 32.470 -4.952 27.848 1.00 55.06 306 ARG A C 1
ATOM 2475 O O . ARG A 1 306 ? 31.724 -4.046 27.484 1.00 55.06 306 ARG A O 1
ATOM 2482 N N . ARG A 1 307 ? 33.497 -4.721 28.677 1.00 56.06 307 ARG A N 1
ATOM 2483 C CA . ARG A 1 307 ? 33.844 -3.346 29.091 1.00 56.06 307 ARG A CA 1
ATOM 2484 C C . ARG A 1 307 ? 34.449 -2.502 27.965 1.00 56.06 307 ARG A C 1
ATOM 2486 O O . ARG A 1 307 ? 34.265 -1.292 27.982 1.00 56.06 307 ARG A O 1
ATOM 2493 N N . THR A 1 308 ? 35.121 -3.087 26.973 1.00 52.97 308 THR A N 1
ATOM 2494 C CA . THR A 1 308 ? 35.897 -2.281 26.008 1.00 52.97 308 THR A CA 1
ATOM 2495 C C . THR A 1 308 ? 35.072 -1.698 24.860 1.00 52.97 308 THR A C 1
ATOM 2497 O O . THR A 1 308 ? 35.503 -0.732 24.238 1.00 52.97 308 THR A O 1
ATOM 2500 N N . ASN A 1 309 ? 33.863 -2.204 24.599 1.00 48.44 309 ASN A N 1
ATOM 2501 C CA . ASN A 1 309 ? 33.073 -1.750 23.448 1.00 48.44 309 ASN A CA 1
ATOM 2502 C C . ASN A 1 309 ? 32.156 -0.547 23.709 1.00 48.44 309 ASN A C 1
ATOM 2504 O O . ASN A 1 309 ? 31.525 -0.073 22.768 1.00 48.44 309 ASN A O 1
ATOM 2508 N N . VAL A 1 310 ? 32.090 -0.021 24.936 1.00 50.94 310 VAL A N 1
ATOM 2509 C CA . VAL A 1 310 ? 31.305 1.198 25.210 1.00 50.94 310 VAL A CA 1
ATOM 2510 C C . VAL A 1 310 ? 32.162 2.469 25.149 1.00 50.94 310 VAL A C 1
ATOM 2512 O O . VAL A 1 310 ? 31.625 3.532 24.854 1.00 50.94 310 VAL A O 1
ATOM 2515 N N . GLU A 1 311 ? 33.488 2.392 25.311 1.00 49.31 311 GLU A N 1
ATOM 2516 C CA . GLU A 1 311 ? 34.332 3.601 25.258 1.00 49.31 311 GLU A CA 1
ATOM 2517 C C . GLU A 1 311 ? 34.815 3.997 23.853 1.00 49.31 311 GLU A C 1
ATOM 2519 O O . GLU A 1 311 ? 35.066 5.175 23.618 1.00 49.31 311 GLU A O 1
ATOM 2524 N N . ASN A 1 312 ? 34.842 3.091 22.871 1.00 45.25 312 ASN A N 1
ATOM 2525 C CA . ASN A 1 312 ? 35.406 3.409 21.546 1.00 45.25 312 ASN A CA 1
ATOM 2526 C C . ASN A 1 312 ? 34.376 3.796 20.464 1.00 45.25 312 ASN A C 1
ATOM 2528 O O . ASN A 1 312 ? 34.699 3.809 19.278 1.00 45.25 312 ASN A O 1
ATOM 2532 N N . GLY A 1 313 ? 33.143 4.145 20.845 1.00 36.72 313 GLY A N 1
ATOM 2533 C CA . GLY A 1 313 ? 32.074 4.493 19.896 1.00 36.72 313 GLY A CA 1
ATOM 2534 C C . GLY A 1 313 ? 31.941 5.976 19.528 1.00 36.72 313 GLY A C 1
ATOM 2535 O O . GLY A 1 313 ? 31.314 6.290 18.520 1.00 36.72 313 GLY A O 1
ATOM 2536 N N . PHE A 1 314 ? 32.527 6.903 20.292 1.00 37.09 314 PHE A N 1
ATOM 2537 C CA . PHE A 1 314 ? 32.418 8.346 20.023 1.00 37.09 314 PHE A CA 1
ATOM 2538 C C . PHE A 1 314 ? 33.679 8.891 19.339 1.00 37.09 314 PHE A C 1
ATOM 2540 O O . PHE A 1 314 ? 34.343 9.807 19.817 1.00 37.09 314 PHE A O 1
ATOM 2547 N N . GLY A 1 315 ? 34.011 8.296 18.191 1.00 35.62 315 GLY A N 1
ATOM 2548 C CA . GLY A 1 315 ? 35.006 8.812 17.255 1.00 35.62 315 GLY A CA 1
ATOM 2549 C C . GLY A 1 315 ? 34.425 9.969 16.447 1.00 35.62 315 GLY A C 1
ATOM 2550 O O . GLY A 1 315 ? 33.548 9.787 15.608 1.00 35.62 315 GLY A O 1
ATOM 2551 N N . THR A 1 316 ? 34.918 11.159 16.756 1.00 43.41 316 THR A N 1
ATOM 2552 C CA . THR A 1 316 ? 34.695 12.455 16.116 1.00 43.41 316 THR A CA 1
ATOM 2553 C C . THR A 1 316 ? 34.490 12.394 14.597 1.00 43.41 316 THR A C 1
ATOM 2555 O O . THR A 1 316 ? 35.359 11.981 13.830 1.00 43.41 316 THR A O 1
ATOM 2558 N N . ALA A 1 317 ? 33.339 12.904 14.150 1.00 40.75 317 ALA A N 1
ATOM 2559 C CA . ALA A 1 317 ? 33.097 13.264 12.760 1.00 40.75 317 ALA A CA 1
ATOM 2560 C C . ALA A 1 317 ? 34.033 14.421 12.371 1.00 40.75 317 ALA A C 1
ATOM 2562 O O . ALA A 1 317 ? 33.728 15.595 12.561 1.00 40.75 317 ALA A O 1
ATOM 2563 N N . SER A 1 318 ? 35.211 14.066 11.868 1.00 34.50 318 SER A N 1
ATOM 2564 C CA . SER A 1 318 ? 36.122 14.963 11.172 1.00 34.50 318 SER A CA 1
ATOM 2565 C C . SER A 1 318 ? 35.911 14.759 9.675 1.00 34.50 318 SER A C 1
ATOM 2567 O O . SER A 1 318 ? 36.209 13.683 9.154 1.00 34.50 318 SER A O 1
ATOM 2569 N N . ARG A 1 319 ? 35.361 15.757 8.977 1.00 36.28 319 ARG A N 1
ATOM 2570 C CA . ARG A 1 319 ? 35.508 15.878 7.522 1.00 36.28 319 ARG A CA 1
ATOM 2571 C C . ARG A 1 319 ? 35.192 17.300 7.051 1.00 36.28 319 ARG A C 1
ATOM 2573 O O . ARG A 1 319 ? 34.032 17.688 7.050 1.00 36.28 319 ARG A O 1
ATOM 2580 N N . HIS A 1 320 ? 36.287 17.971 6.688 1.00 37.78 320 HIS A N 1
ATOM 2581 C CA . HIS A 1 320 ? 36.498 18.968 5.630 1.00 37.78 320 HIS A CA 1
ATOM 2582 C C . HIS A 1 320 ? 35.542 20.146 5.468 1.00 37.78 320 HIS A C 1
ATOM 2584 O O . HIS A 1 320 ? 34.374 19.932 5.083 1.00 37.78 320 HIS A O 1
#

Organism: Onchocerca volvulus (NCBI:txid6282)

InterPro domains:
  IPR006964 NUDE domain [PF04880] (141-219)
  IPR033494 NUDE family [PTHR10921] (9-299)